Protein AF-A0A3L7PCL8-F1 (afdb_monomer)

Radius of gyration: 22.46 Å; Cα contacts (8 Å, |Δi|>4): 314; chains: 1; bounding box: 54×54×51 Å

Structure (mmCIF, N/CA/C/O backbone):
data_AF-A0A3L7PCL8-F1
#
_entry.id   AF-A0A3L7PCL8-F1
#
loop_
_atom_site.group_PDB
_atom_site.id
_atom_site.type_symbol
_atom_site.label_atom_id
_atom_site.label_alt_id
_atom_site.label_comp_id
_atom_site.label_asym_id
_atom_site.label_entity_id
_atom_site.label_seq_id
_atom_site.pdbx_PDB_ins_code
_atom_site.Cartn_x
_atom_site.Cartn_y
_atom_site.Cartn_z
_atom_site.occupancy
_atom_site.B_iso_or_equiv
_atom_site.auth_seq_id
_atom_site.auth_comp_id
_atom_site.auth_asym_id
_atom_site.auth_atom_id
_atom_site.pdbx_PDB_model_num
ATOM 1 N N . MET A 1 1 ? 3.345 10.702 13.390 1.00 69.81 1 MET A N 1
ATOM 2 C CA . MET A 1 1 ? 3.056 10.692 11.941 1.00 69.81 1 MET A CA 1
ATOM 3 C C . MET A 1 1 ? 1.672 10.104 11.737 1.00 69.81 1 MET A C 1
ATOM 5 O O . MET A 1 1 ? 1.353 9.150 12.449 1.00 69.81 1 MET A O 1
ATOM 9 N N . PRO A 1 2 ? 0.822 10.705 10.893 1.00 86.75 2 PRO A N 1
ATOM 10 C CA . PRO A 1 2 ? -0.476 10.133 10.582 1.00 86.75 2 PRO A CA 1
ATOM 11 C C . PRO A 1 2 ? -0.359 8.977 9.582 1.00 86.75 2 PRO A C 1
ATOM 13 O O . PRO A 1 2 ? 0.531 8.939 8.740 1.00 86.75 2 PRO A O 1
ATOM 16 N N . TYR A 1 3 ? -1.298 8.049 9.658 1.00 88.50 3 TYR A N 1
ATOM 17 C CA . TYR A 1 3 ? -1.607 7.105 8.604 1.00 88.50 3 TYR A CA 1
ATOM 18 C C . TYR A 1 3 ? -2.713 7.684 7.734 1.00 88.50 3 TYR A C 1
ATOM 20 O O . TYR A 1 3 ? -3.703 8.222 8.245 1.00 88.50 3 TYR A O 1
ATOM 28 N N . VAL A 1 4 ? -2.554 7.521 6.428 1.00 91.44 4 VAL A N 1
ATOM 29 C CA . VAL A 1 4 ? -3.580 7.802 5.429 1.00 91.44 4 VAL A CA 1
ATOM 30 C C . VAL A 1 4 ? -4.177 6.474 4.985 1.00 91.44 4 VAL A C 1
ATOM 32 O O . VAL A 1 4 ? -3.448 5.521 4.694 1.00 91.44 4 VAL A O 1
ATOM 35 N N . ILE A 1 5 ? -5.506 6.396 4.980 1.00 93.12 5 ILE A N 1
ATOM 36 C CA . ILE A 1 5 ? -6.255 5.233 4.512 1.00 93.12 5 ILE A CA 1
ATOM 37 C C . ILE A 1 5 ? -6.984 5.593 3.227 1.00 93.12 5 ILE A C 1
ATOM 39 O O . ILE A 1 5 ? -7.821 6.494 3.199 1.00 93.12 5 ILE A O 1
ATOM 43 N N . GLU A 1 6 ? -6.770 4.766 2.217 1.00 93.81 6 GLU A N 1
ATOM 44 C CA . GLU A 1 6 ? -7.491 4.806 0.958 1.00 93.81 6 GLU A CA 1
ATOM 45 C C . GLU A 1 6 ? -8.180 3.473 0.680 1.00 93.81 6 GLU A C 1
ATOM 47 O O . GLU A 1 6 ? -7.854 2.431 1.258 1.00 93.81 6 GLU A O 1
ATOM 52 N N . SER A 1 7 ? -9.153 3.477 -0.228 1.00 95.31 7 SER A N 1
ATOM 53 C CA . SER A 1 7 ? -9.799 2.245 -0.672 1.00 95.31 7 SER A CA 1
ATOM 54 C C . SER A 1 7 ? -9.738 2.095 -2.178 1.00 95.31 7 SER A C 1
ATOM 56 O O . SER A 1 7 ? -9.947 3.053 -2.908 1.00 95.31 7 SER A O 1
ATOM 58 N N . PHE A 1 8 ? -9.621 0.868 -2.664 1.00 96.00 8 PHE A N 1
ATOM 59 C CA . PHE A 1 8 ? -9.617 0.599 -4.101 1.00 96.00 8 PHE A CA 1
ATOM 60 C C . PHE A 1 8 ? -10.414 -0.660 -4.442 1.00 96.00 8 PHE A C 1
ATOM 62 O O . PHE A 1 8 ? -10.745 -1.489 -3.582 1.00 96.00 8 PHE A O 1
ATOM 69 N N . ASN A 1 9 ? -10.761 -0.807 -5.718 1.00 95.50 9 ASN A N 1
ATOM 70 C CA . ASN A 1 9 ? -11.474 -1.980 -6.207 1.00 95.50 9 ASN A CA 1
ATOM 71 C C . ASN A 1 9 ? -10.554 -3.216 -6.208 1.00 95.50 9 ASN A C 1
ATOM 73 O O . ASN A 1 9 ? -9.725 -3.391 -7.100 1.00 95.50 9 ASN A O 1
ATOM 77 N N . ALA A 1 10 ? -10.733 -4.108 -5.228 1.00 95.56 10 ALA A N 1
ATOM 78 C CA . ALA A 1 10 ? -9.875 -5.280 -5.041 1.00 95.56 10 ALA A CA 1
ATOM 79 C C . ALA A 1 10 ? -9.870 -6.216 -6.259 1.00 95.56 10 ALA A C 1
ATOM 81 O O . ALA A 1 10 ? -8.826 -6.738 -6.650 1.00 95.56 10 ALA A O 1
ATOM 82 N N . ALA A 1 11 ? -11.039 -6.432 -6.870 1.00 95.56 11 ALA A N 1
ATOM 83 C CA . ALA A 1 11 ? -11.168 -7.321 -8.018 1.00 95.56 11 ALA A CA 1
ATOM 84 C C . ALA A 1 11 ? -10.461 -6.744 -9.249 1.00 95.56 11 ALA A C 1
ATOM 86 O O . ALA A 1 11 ? -9.761 -7.479 -9.943 1.00 95.56 11 ALA A O 1
ATOM 87 N N . LYS A 1 12 ? -10.600 -5.433 -9.487 1.00 96.69 12 LYS A N 1
ATOM 88 C CA . LYS A 1 12 ? -9.915 -4.754 -10.592 1.00 96.69 12 LYS A CA 1
ATOM 89 C C . LYS A 1 12 ? -8.413 -4.696 -10.391 1.00 96.69 12 LYS A C 1
ATOM 91 O O . LYS A 1 12 ? -7.686 -5.001 -11.331 1.00 96.69 12 LYS A O 1
ATOM 96 N N . PHE A 1 13 ? -7.953 -4.427 -9.171 1.00 97.38 13 PHE A N 1
ATOM 97 C CA . PHE A 1 13 ? -6.536 -4.519 -8.831 1.00 97.38 13 PHE A CA 1
ATOM 98 C C . PHE A 1 13 ? -5.977 -5.896 -9.181 1.00 97.38 13 PHE A C 1
ATOM 100 O O . PHE A 1 13 ? -5.017 -5.995 -9.937 1.00 97.38 13 PHE A O 1
ATOM 107 N N . LEU A 1 14 ? -6.622 -6.970 -8.713 1.00 97.25 14 LEU A N 1
ATOM 108 C CA . LEU A 1 14 ? -6.182 -8.334 -9.000 1.00 97.25 14 LEU A CA 1
ATOM 109 C C . LEU A 1 14 ? -6.248 -8.682 -10.493 1.00 97.25 14 LEU A C 1
ATOM 111 O O . LEU A 1 14 ? -5.373 -9.394 -10.974 1.00 97.25 14 LEU A O 1
ATOM 115 N N . GLU A 1 15 ? -7.251 -8.209 -11.230 1.00 97.19 15 GLU A N 1
ATOM 116 C CA . GLU A 1 15 ? -7.334 -8.382 -12.686 1.00 97.19 15 GLU A CA 1
ATOM 117 C C . GLU A 1 15 ? -6.119 -7.749 -13.380 1.00 97.19 15 GLU A C 1
ATOM 119 O O . GLU A 1 15 ? -5.400 -8.429 -14.115 1.00 97.19 15 GLU A O 1
ATOM 124 N N . VAL A 1 16 ? -5.846 -6.481 -13.065 1.00 97.69 16 VAL A N 1
ATOM 125 C CA . VAL A 1 16 ? -4.773 -5.682 -13.666 1.00 97.69 16 VAL A CA 1
ATOM 126 C C . VAL A 1 16 ? -3.395 -6.241 -13.324 1.00 97.69 16 VAL A C 1
ATOM 128 O O . VAL A 1 16 ? -2.582 -6.431 -14.219 1.00 97.69 16 VAL A O 1
ATOM 131 N N . VAL A 1 17 ? -3.110 -6.565 -12.060 1.00 97.12 17 VAL A N 1
ATOM 132 C CA . VAL A 1 17 ? -1.755 -7.006 -11.665 1.00 97.12 17 VAL A CA 1
ATOM 133 C C . VAL A 1 17 ? -1.438 -8.446 -12.072 1.00 97.12 17 VAL A C 1
ATOM 135 O O . VAL A 1 17 ? -0.269 -8.814 -12.153 1.00 97.12 17 VAL A O 1
ATOM 138 N N . ASN A 1 18 ? -2.455 -9.284 -12.309 1.00 96.50 18 ASN A N 1
ATOM 139 C CA . ASN A 1 18 ? -2.247 -10.679 -12.712 1.00 96.50 18 ASN A CA 1
ATOM 140 C C . ASN A 1 18 ? -2.262 -10.877 -14.226 1.00 96.50 18 ASN A C 1
ATOM 142 O O . ASN A 1 18 ? -1.651 -11.821 -14.728 1.00 96.50 18 ASN A O 1
ATOM 146 N N . SER A 1 19 ? -3.037 -10.082 -14.959 1.00 96.56 19 SER A N 1
ATOM 147 C CA . SER A 1 19 ? -3.244 -10.267 -16.396 1.00 96.56 19 SER A CA 1
ATOM 148 C C . SER A 1 19 ? -3.642 -8.945 -17.056 1.00 96.56 19 SER A C 1
ATOM 150 O O . SER A 1 19 ? -4.760 -8.836 -17.566 1.00 96.56 19 SER A O 1
ATOM 152 N N . PRO A 1 20 ? -2.747 -7.940 -17.056 1.00 97.31 20 PRO A N 1
ATOM 153 C CA . PRO A 1 20 ? -3.056 -6.656 -17.661 1.00 97.31 20 PRO A CA 1
ATOM 154 C C . PRO A 1 20 ? -3.245 -6.822 -19.173 1.00 97.31 20 PRO A C 1
ATOM 156 O O . PRO A 1 20 ? -2.519 -7.559 -19.849 1.00 97.31 20 PRO A O 1
ATOM 159 N N . THR A 1 21 ? -4.240 -6.130 -19.712 1.00 97.25 21 THR A N 1
ATOM 160 C CA . THR A 1 21 ? -4.408 -5.962 -21.162 1.00 97.25 21 THR A CA 1
ATOM 161 C C . THR A 1 21 ? -3.301 -5.065 -21.737 1.00 97.25 21 THR A C 1
ATOM 163 O O . THR A 1 21 ? -2.635 -4.368 -20.972 1.00 97.25 21 THR A O 1
ATOM 166 N N . PRO A 1 22 ? -3.087 -5.041 -23.069 1.00 97.00 22 PRO A N 1
ATOM 167 C CA . PRO A 1 22 ? -2.111 -4.138 -23.683 1.00 97.00 22 PRO A CA 1
ATOM 168 C C . PRO A 1 22 ? -2.309 -2.666 -23.294 1.00 97.00 22 PRO A C 1
ATOM 170 O O . PRO A 1 22 ? -1.355 -2.033 -22.861 1.00 97.00 22 PRO A O 1
ATOM 173 N N . ASP A 1 23 ? -3.545 -2.167 -23.338 1.00 97.62 23 ASP A N 1
ATOM 174 C CA . ASP A 1 23 ? -3.861 -0.778 -22.977 1.00 97.62 23 ASP A CA 1
ATOM 175 C C . ASP A 1 23 ? -3.577 -0.503 -21.487 1.00 97.62 23 ASP A C 1
ATOM 177 O O . ASP A 1 23 ? -3.052 0.543 -21.121 1.00 97.62 23 ASP A O 1
ATOM 181 N N . GLN A 1 24 ? -3.865 -1.467 -20.605 1.00 97.56 24 GLN A N 1
ATOM 182 C CA . GLN A 1 24 ? -3.530 -1.343 -19.182 1.00 97.56 24 GLN A CA 1
ATOM 183 C C . GLN A 1 24 ? -2.018 -1.376 -18.946 1.00 97.56 24 GLN A C 1
ATOM 185 O O . GLN A 1 24 ? -1.538 -0.680 -18.061 1.00 97.56 24 GLN A O 1
ATOM 190 N N . LEU A 1 25 ? -1.258 -2.163 -19.715 1.00 96.94 25 LEU A N 1
ATOM 191 C CA . LEU A 1 25 ? 0.203 -2.175 -19.621 1.00 96.94 25 LEU A CA 1
ATOM 192 C C . LEU A 1 25 ? 0.800 -0.812 -19.969 1.00 96.94 25 LEU A C 1
ATOM 194 O O . LEU A 1 25 ? 1.717 -0.392 -19.277 1.00 96.94 25 LEU A O 1
ATOM 198 N N . GLU A 1 26 ? 0.276 -0.124 -20.986 1.00 97.00 26 GLU A N 1
ATOM 199 C CA . GLU A 1 26 ? 0.709 1.238 -21.332 1.00 97.00 26 GLU A CA 1
ATOM 200 C C . GLU A 1 26 ? 0.535 2.191 -20.141 1.00 97.00 26 GLU A C 1
ATOM 202 O O . GLU A 1 26 ? 1.496 2.832 -19.723 1.00 97.00 26 GLU A O 1
ATOM 207 N N . ILE A 1 27 ? -0.640 2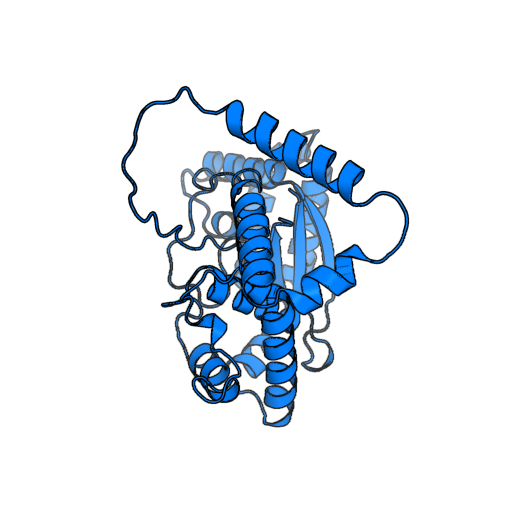.173 -19.505 1.00 98.00 27 ILE A N 1
ATOM 208 C CA . ILE A 1 27 ? -0.918 2.977 -18.305 1.00 98.00 27 ILE A CA 1
ATOM 209 C C . ILE A 1 27 ? 0.033 2.615 -17.149 1.00 98.00 27 ILE A C 1
ATOM 211 O O . ILE A 1 27 ? 0.575 3.495 -16.479 1.00 98.00 27 ILE A O 1
ATOM 215 N N . LEU A 1 28 ? 0.264 1.319 -16.906 1.00 98.00 28 LEU A N 1
ATOM 216 C CA . LEU A 1 28 ? 1.179 0.873 -15.852 1.00 98.00 28 LEU A CA 1
ATOM 217 C C . LEU A 1 28 ? 2.632 1.290 -16.136 1.00 98.00 28 LEU A C 1
ATOM 219 O O . LEU A 1 28 ? 3.373 1.572 -15.194 1.00 98.00 28 LEU A O 1
ATOM 223 N N . PHE A 1 29 ? 3.053 1.330 -17.404 1.00 97.31 29 PHE A N 1
ATOM 224 C CA . PHE A 1 29 ? 4.383 1.814 -17.773 1.00 97.31 29 PHE A CA 1
ATOM 225 C C . PHE A 1 29 ? 4.547 3.294 -17.476 1.00 97.31 29 PHE A C 1
ATOM 227 O O . PHE A 1 29 ? 5.559 3.660 -16.881 1.00 97.31 29 PHE A O 1
ATOM 234 N N . ASP A 1 30 ? 3.561 4.113 -17.829 1.00 97.38 30 ASP A N 1
ATOM 235 C CA . ASP A 1 30 ? 3.611 5.553 -17.581 1.00 97.38 30 ASP A CA 1
ATOM 236 C C . ASP A 1 30 ? 3.711 5.848 -16.074 1.00 97.38 30 ASP A C 1
ATOM 238 O O . ASP A 1 30 ? 4.588 6.600 -15.650 1.00 97.38 30 ASP A O 1
ATOM 242 N N . MET A 1 31 ? 2.922 5.159 -15.240 1.00 97.88 31 MET A N 1
ATOM 243 C CA . MET A 1 31 ? 3.017 5.287 -13.776 1.00 97.88 31 MET A CA 1
ATOM 244 C C . MET A 1 31 ? 4.364 4.833 -13.222 1.00 97.88 31 MET A C 1
ATOM 246 O O . MET A 1 31 ? 4.906 5.446 -12.303 1.00 97.88 31 MET A O 1
ATOM 250 N N . PHE A 1 32 ? 4.900 3.721 -13.731 1.00 97.88 32 PHE A N 1
ATOM 251 C CA . PHE A 1 32 ? 6.172 3.205 -13.236 1.00 97.88 32 PHE A CA 1
ATOM 252 C C . PHE A 1 32 ? 7.337 4.109 -13.653 1.00 97.88 32 PHE A C 1
ATOM 254 O O . PHE A 1 32 ? 8.276 4.304 -12.882 1.00 97.88 32 PHE A O 1
ATOM 261 N N . GLN A 1 33 ? 7.255 4.709 -14.842 1.00 97.38 33 GLN A N 1
ATOM 262 C CA . GLN A 1 33 ? 8.187 5.730 -15.302 1.00 97.38 33 GLN A CA 1
ATOM 263 C C . GLN A 1 33 ? 8.118 6.983 -14.417 1.00 97.38 33 GLN A C 1
ATOM 265 O O . GLN A 1 33 ? 9.162 7.475 -13.994 1.00 97.38 33 GLN A O 1
ATOM 270 N N . GLU A 1 34 ? 6.920 7.459 -14.076 1.00 96.69 34 GLU A N 1
ATOM 271 C CA . GLU A 1 34 ? 6.738 8.591 -13.159 1.00 96.69 34 GLU A CA 1
ATOM 272 C C . GLU A 1 34 ? 7.337 8.298 -11.775 1.00 96.69 34 GLU A C 1
ATOM 274 O O . GLU A 1 34 ? 8.137 9.081 -11.263 1.00 96.69 34 GLU A O 1
ATOM 279 N N . ALA A 1 35 ? 7.045 7.128 -11.200 1.00 96.69 35 ALA A N 1
ATOM 280 C CA . ALA A 1 35 ? 7.605 6.713 -9.914 1.00 96.69 35 ALA A CA 1
ATOM 281 C C . ALA A 1 35 ? 9.145 6.693 -9.924 1.00 96.69 35 ALA A C 1
ATOM 283 O O . ALA A 1 35 ? 9.797 7.114 -8.967 1.00 96.69 35 ALA A O 1
ATOM 284 N N . ILE A 1 36 ? 9.741 6.246 -11.031 1.00 96.12 36 ILE A N 1
ATOM 285 C CA . ILE A 1 36 ? 11.186 6.294 -11.239 1.00 96.12 36 ILE A CA 1
ATOM 286 C C . ILE A 1 36 ? 11.701 7.737 -11.248 1.00 96.12 36 ILE A C 1
ATOM 288 O O . ILE A 1 36 ? 12.724 8.019 -10.626 1.00 96.12 36 ILE A O 1
ATOM 292 N N . GLU A 1 37 ? 11.046 8.636 -11.976 1.00 94.62 37 GLU A N 1
ATOM 293 C CA . GLU A 1 37 ? 11.477 10.031 -12.110 1.00 94.62 37 GLU A CA 1
ATOM 294 C C . GLU A 1 37 ? 11.422 10.782 -10.779 1.00 94.62 37 GLU A C 1
ATOM 296 O O . GLU A 1 37 ? 12.327 11.565 -10.487 1.00 94.62 37 GLU A O 1
ATOM 301 N N . VAL A 1 38 ? 10.410 10.497 -9.959 1.00 93.44 38 VAL A N 1
ATOM 302 C CA . VAL A 1 38 ? 10.229 11.116 -8.642 1.00 93.44 38 VAL A CA 1
ATOM 303 C C . VAL A 1 38 ? 11.251 10.594 -7.630 1.00 93.44 38 VAL A C 1
ATOM 305 O O . VAL A 1 38 ? 11.911 11.382 -6.950 1.00 93.44 38 VAL A O 1
ATOM 308 N N . GLU A 1 39 ? 11.414 9.274 -7.527 1.00 94.25 39 GLU A N 1
ATOM 309 C CA . GLU A 1 39 ? 12.112 8.675 -6.382 1.00 94.25 39 GLU A CA 1
ATOM 310 C C . GLU A 1 39 ? 13.604 8.426 -6.619 1.00 94.25 39 GLU A C 1
ATOM 312 O O . GLU A 1 39 ? 14.397 8.394 -5.672 1.00 94.25 39 GLU A O 1
ATOM 317 N N . ARG A 1 40 ? 14.030 8.275 -7.881 1.00 92.50 40 ARG A N 1
ATOM 318 C CA . ARG A 1 40 ? 15.408 7.879 -8.209 1.00 92.50 40 ARG A CA 1
ATOM 319 C C . ARG A 1 40 ? 16.449 8.819 -7.624 1.00 92.50 40 ARG A C 1
ATOM 321 O O . ARG A 1 40 ? 17.449 8.352 -7.090 1.00 92.50 40 ARG A O 1
ATOM 328 N N . GLU A 1 41 ? 16.261 10.129 -7.757 1.00 88.81 41 GLU A N 1
ATOM 329 C CA . GLU A 1 41 ? 17.268 11.086 -7.292 1.00 88.81 41 GLU A CA 1
ATOM 330 C C . GLU A 1 41 ? 17.347 11.180 -5.765 1.00 88.81 41 GLU A C 1
ATOM 332 O O . GLU A 1 41 ? 18.401 11.541 -5.240 1.00 88.81 41 GLU A O 1
ATOM 337 N N . SER A 1 42 ? 16.253 10.855 -5.076 1.00 88.50 42 SER A N 1
ATOM 338 C CA . SER A 1 42 ? 16.127 10.994 -3.626 1.00 88.50 42 SER A CA 1
ATOM 339 C C . SER A 1 42 ? 16.587 9.745 -2.876 1.00 88.50 42 SER A C 1
ATOM 341 O O . SER A 1 42 ? 17.205 9.878 -1.822 1.00 88.50 42 SER A O 1
ATOM 343 N N . TYR A 1 43 ? 16.319 8.550 -3.417 1.00 88.56 43 TYR A N 1
ATOM 344 C CA . TYR A 1 43 ? 16.461 7.293 -2.669 1.00 88.56 43 TYR A CA 1
ATOM 345 C C . TYR A 1 43 ? 17.453 6.291 -3.266 1.00 88.56 43 TYR A C 1
ATOM 347 O O . TYR A 1 43 ? 17.884 5.377 -2.561 1.00 88.56 43 TYR A O 1
ATOM 355 N N . CYS A 1 44 ? 17.850 6.426 -4.536 1.00 90.56 44 CYS A N 1
ATOM 356 C CA . CYS A 1 44 ? 18.855 5.529 -5.107 1.00 90.56 44 CYS A CA 1
ATOM 357 C C . CYS A 1 44 ? 20.267 6.008 -4.740 1.00 90.56 44 CYS A C 1
ATOM 359 O O . CYS A 1 44 ? 20.667 7.129 -5.060 1.00 90.56 44 CYS A O 1
ATOM 361 N N . LEU A 1 45 ? 21.057 5.132 -4.114 1.00 89.19 45 LEU A N 1
ATOM 362 C CA . LEU A 1 45 ? 22.464 5.397 -3.796 1.00 89.19 45 LEU A CA 1
ATOM 363 C C . LEU A 1 45 ? 23.386 5.062 -4.976 1.00 89.19 45 LEU A C 1
ATOM 365 O O . LEU A 1 45 ? 23.041 4.212 -5.801 1.00 89.19 45 LEU A O 1
ATOM 369 N N . PRO A 1 46 ? 24.574 5.685 -5.095 1.00 88.75 46 PRO A N 1
ATOM 370 C CA . PRO A 1 46 ? 25.527 5.329 -6.142 1.00 88.75 46 PRO A CA 1
ATOM 371 C C . PRO A 1 46 ? 25.799 3.817 -6.180 1.00 88.75 46 PRO A C 1
ATOM 373 O O . PRO A 1 46 ? 26.243 3.231 -5.199 1.00 88.75 46 PRO A O 1
ATOM 376 N N . GLY A 1 47 ? 25.535 3.189 -7.329 1.00 89.62 47 GLY A N 1
ATOM 377 C CA . GLY A 1 47 ? 25.655 1.737 -7.507 1.00 89.62 47 GLY A CA 1
ATOM 378 C C . GLY A 1 47 ? 24.347 0.955 -7.346 1.00 89.62 47 GLY A C 1
ATOM 379 O O . GLY A 1 47 ? 24.331 -0.235 -7.657 1.00 89.62 47 GLY A O 1
ATOM 380 N N . ASP A 1 48 ? 23.252 1.606 -6.943 1.00 91.38 48 ASP A N 1
ATOM 381 C CA . ASP A 1 48 ? 21.926 0.994 -6.896 1.00 91.38 48 ASP A CA 1
ATOM 382 C C . ASP A 1 48 ? 21.496 0.524 -8.305 1.00 91.38 48 ASP A C 1
ATOM 384 O O . ASP A 1 48 ? 21.489 1.330 -9.247 1.00 91.38 48 ASP A O 1
ATOM 388 N N . PRO A 1 49 ? 21.124 -0.759 -8.493 1.00 93.31 49 PRO A N 1
ATOM 389 C CA . PRO A 1 49 ? 20.631 -1.263 -9.773 1.00 93.31 49 PRO A CA 1
ATOM 390 C C . PRO A 1 49 ? 19.443 -0.472 -10.344 1.00 93.31 49 PRO A C 1
ATOM 392 O O . PRO A 1 49 ? 19.299 -0.399 -11.568 1.00 93.31 49 PRO A O 1
ATOM 395 N N . ALA A 1 50 ? 18.618 0.144 -9.491 1.00 94.88 50 ALA A N 1
ATOM 396 C CA . ALA A 1 50 ? 17.463 0.943 -9.890 1.00 94.88 50 ALA A CA 1
ATOM 397 C C . ALA A 1 50 ? 17.835 2.216 -10.673 1.00 94.88 50 ALA A C 1
ATOM 399 O O . ALA A 1 50 ? 17.039 2.697 -11.486 1.00 94.88 50 ALA A O 1
ATOM 400 N N . PHE A 1 51 ? 19.078 2.707 -10.562 1.00 93.94 51 PHE A N 1
ATOM 401 C CA . PHE A 1 51 ? 19.569 3.790 -11.426 1.00 93.94 51 PHE A CA 1
ATOM 402 C C . PHE A 1 51 ? 19.558 3.431 -12.913 1.00 93.94 51 PHE A C 1
ATOM 404 O O . PHE A 1 51 ? 19.494 4.323 -13.757 1.00 93.94 51 PHE A O 1
ATOM 411 N N . GLN A 1 52 ? 19.651 2.142 -13.246 1.00 94.81 52 GLN A N 1
ATOM 412 C CA . GLN A 1 52 ? 19.677 1.681 -14.632 1.00 94.81 52 GLN A CA 1
ATOM 413 C C . GLN A 1 52 ? 18.281 1.392 -15.193 1.00 94.81 52 GLN A C 1
ATOM 415 O O . GLN A 1 52 ? 18.167 1.106 -16.386 1.00 94.81 52 GLN A O 1
ATOM 420 N N . TRP A 1 53 ? 17.223 1.448 -14.381 1.00 95.81 53 TRP A N 1
ATOM 421 C CA . TRP A 1 53 ? 15.864 1.149 -14.836 1.00 95.81 53 TRP A CA 1
ATOM 422 C C . TRP A 1 53 ? 15.395 2.149 -15.902 1.00 95.81 53 TRP A C 1
ATOM 424 O O . TRP A 1 53 ? 15.728 3.330 -15.855 1.00 95.81 53 TRP A O 1
ATOM 434 N N . GLY A 1 54 ? 14.678 1.683 -16.921 1.00 91.44 54 GLY A N 1
ATOM 435 C CA . GLY A 1 54 ? 14.269 2.522 -18.056 1.00 91.44 54 GLY A CA 1
ATOM 436 C C . GLY A 1 54 ? 15.410 2.906 -19.010 1.00 91.44 54 GLY A C 1
ATOM 437 O O . GLY A 1 54 ? 15.194 3.635 -19.975 1.00 91.44 54 GLY A O 1
ATOM 438 N N . THR A 1 55 ? 16.632 2.406 -18.796 1.00 92.06 55 THR A N 1
ATOM 439 C CA . THR A 1 55 ? 17.720 2.520 -19.778 1.00 92.06 55 THR A CA 1
ATOM 440 C C . THR A 1 55 ? 17.714 1.330 -20.737 1.00 92.06 55 THR A C 1
ATOM 442 O O . THR A 1 55 ? 17.098 0.298 -20.481 1.00 92.06 55 THR A O 1
ATOM 445 N N . SER A 1 56 ? 18.492 1.413 -21.820 1.00 90.56 56 SER A N 1
ATOM 446 C CA . SER A 1 56 ? 18.675 0.275 -22.738 1.00 90.56 56 SER A CA 1
ATOM 447 C C . SER A 1 56 ? 19.209 -1.003 -22.065 1.00 90.56 56 SER A C 1
ATOM 449 O O . SER A 1 56 ? 18.942 -2.100 -22.553 1.00 90.56 56 SER A O 1
ATOM 451 N N . ALA A 1 57 ? 19.951 -0.878 -20.956 1.00 91.62 57 ALA A N 1
ATOM 452 C CA . ALA A 1 57 ? 20.507 -2.016 -20.226 1.00 91.62 57 ALA A CA 1
ATOM 453 C C . ALA A 1 57 ? 19.466 -2.708 -19.332 1.00 91.62 57 ALA A C 1
ATOM 455 O O . ALA A 1 57 ? 19.547 -3.920 -19.128 1.00 91.62 57 ALA A O 1
ATOM 456 N N . ALA A 1 58 ? 18.480 -1.958 -18.836 1.00 92.94 58 ALA A N 1
ATOM 457 C CA . ALA A 1 58 ? 17.370 -2.484 -18.053 1.00 92.94 58 ALA A CA 1
ATOM 458 C C . ALA A 1 58 ? 16.053 -1.826 -18.511 1.00 92.94 58 ALA A C 1
ATOM 460 O O . ALA A 1 58 ? 15.580 -0.883 -17.871 1.00 92.94 58 ALA A O 1
ATOM 461 N N . PRO A 1 59 ? 15.480 -2.300 -19.637 1.00 95.69 59 PRO A N 1
ATOM 462 C CA . PRO A 1 59 ? 14.243 -1.753 -20.186 1.00 95.69 59 PRO A CA 1
ATOM 463 C C . PRO A 1 59 ? 13.101 -1.848 -19.179 1.00 95.69 59 PRO A C 1
ATOM 465 O O . PRO A 1 59 ? 12.945 -2.876 -18.507 1.00 95.69 59 PRO A O 1
ATOM 468 N N . LEU A 1 60 ? 12.308 -0.781 -19.089 1.00 94.69 60 LEU A N 1
ATOM 469 C CA . LEU A 1 60 ? 11.229 -0.653 -18.112 1.00 94.69 60 LEU A CA 1
ATOM 470 C C . LEU A 1 60 ? 10.207 -1.781 -18.255 1.00 94.69 60 LEU A C 1
ATOM 472 O O . LEU A 1 60 ? 9.761 -2.354 -17.262 1.00 94.69 60 LEU A O 1
ATOM 476 N N . GLU A 1 61 ? 9.921 -2.162 -19.499 1.00 93.56 61 GLU A N 1
ATOM 477 C CA . GLU A 1 61 ? 8.934 -3.174 -19.846 1.00 93.56 61 GLU A CA 1
ATOM 478 C C . GLU A 1 61 ? 9.264 -4.524 -19.240 1.00 93.56 61 GLU A C 1
ATOM 480 O O . GLU A 1 61 ? 8.402 -5.227 -18.712 1.00 93.56 61 GLU A O 1
ATOM 485 N N . ARG A 1 62 ? 10.551 -4.862 -19.280 1.00 95.62 62 ARG A N 1
ATOM 486 C CA . ARG A 1 62 ? 11.050 -6.100 -18.706 1.00 95.62 62 ARG A CA 1
ATOM 487 C C . ARG A 1 62 ? 10.997 -6.064 -17.184 1.00 95.62 62 ARG A C 1
ATOM 489 O O . ARG A 1 62 ? 10.561 -7.041 -16.591 1.00 95.62 62 ARG A O 1
ATOM 496 N N . ILE A 1 63 ? 11.427 -4.966 -16.562 1.00 96.56 63 ILE A N 1
ATOM 497 C CA . ILE A 1 63 ? 11.439 -4.840 -15.098 1.00 96.56 63 ILE A CA 1
ATOM 498 C C . ILE A 1 63 ? 10.018 -4.966 -14.555 1.00 96.56 63 ILE A C 1
ATOM 500 O O . ILE A 1 63 ? 9.780 -5.787 -13.671 1.00 96.56 63 ILE A O 1
ATOM 504 N N . LEU A 1 64 ? 9.072 -4.204 -15.110 1.00 96.88 64 LEU A N 1
ATOM 505 C CA . LEU A 1 64 ? 7.685 -4.240 -14.664 1.00 96.88 64 LEU A CA 1
ATOM 506 C C . LEU A 1 64 ? 7.076 -5.633 -14.856 1.00 96.88 64 LEU A C 1
ATOM 508 O O . LEU A 1 64 ? 6.475 -6.162 -13.925 1.00 96.88 64 LEU A O 1
ATOM 512 N N . ALA A 1 65 ? 7.270 -6.259 -16.022 1.00 96.06 65 ALA A N 1
ATOM 513 C CA . ALA A 1 65 ? 6.759 -7.604 -16.281 1.00 96.06 65 ALA A CA 1
ATOM 514 C C . ALA A 1 65 ? 7.342 -8.646 -15.311 1.00 96.06 65 ALA A C 1
ATOM 516 O O . ALA A 1 65 ? 6.594 -9.443 -14.740 1.00 96.06 65 ALA A O 1
ATOM 517 N N . ASP A 1 66 ? 8.660 -8.612 -15.083 1.00 96.00 66 ASP A N 1
ATOM 518 C CA . ASP A 1 66 ? 9.343 -9.509 -14.149 1.00 96.00 66 ASP A CA 1
ATOM 519 C C . ASP A 1 66 ? 8.825 -9.300 -12.709 1.00 96.00 66 ASP A C 1
ATOM 521 O O . ASP A 1 66 ? 8.652 -10.272 -11.969 1.00 96.00 66 ASP A O 1
ATOM 525 N N . ARG A 1 67 ? 8.521 -8.055 -12.304 1.00 95.88 67 ARG A N 1
ATOM 526 C CA . ARG A 1 67 ? 7.963 -7.760 -10.972 1.00 95.88 67 ARG A CA 1
ATOM 527 C C . ARG A 1 67 ? 6.506 -8.165 -10.828 1.00 95.88 67 ARG A C 1
ATOM 529 O O . ARG A 1 67 ? 6.195 -8.886 -9.882 1.00 95.88 67 ARG A O 1
ATOM 536 N N . LEU A 1 68 ? 5.636 -7.827 -11.778 1.00 96.62 68 LEU A N 1
ATOM 537 C CA . LEU A 1 68 ? 4.230 -8.250 -11.759 1.00 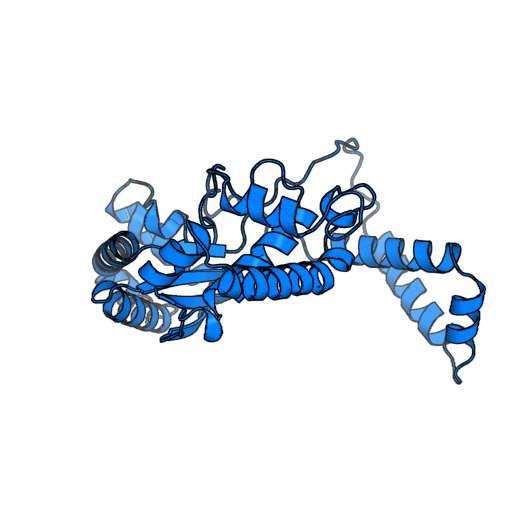96.62 68 LEU A CA 1
ATOM 538 C C . LEU A 1 68 ? 4.086 -9.782 -11.721 1.00 96.62 68 LEU A C 1
ATOM 540 O O . LEU A 1 68 ? 3.199 -10.304 -11.040 1.00 96.62 68 LEU A O 1
ATOM 544 N N . ALA A 1 69 ? 4.990 -10.513 -12.380 1.00 96.25 69 ALA A N 1
ATOM 545 C CA . ALA A 1 69 ? 5.028 -11.975 -12.359 1.00 96.25 69 ALA A CA 1
ATOM 546 C C . ALA A 1 69 ? 5.596 -12.575 -11.057 1.00 96.25 69 ALA A C 1
ATOM 548 O O . ALA A 1 69 ? 5.373 -13.757 -10.783 1.00 96.25 69 ALA A O 1
ATOM 549 N N . SER A 1 70 ? 6.329 -11.798 -10.255 1.00 96.50 70 SER A N 1
ATOM 550 C CA . SER A 1 70 ? 6.953 -12.290 -9.028 1.00 96.50 70 SER A CA 1
ATOM 551 C C . SER A 1 70 ? 5.918 -12.608 -7.945 1.00 96.50 70 SER A C 1
ATOM 553 O O . SER A 1 70 ? 4.915 -11.906 -7.772 1.00 96.50 70 SER A O 1
ATOM 555 N N . THR A 1 71 ? 6.185 -13.666 -7.176 1.00 95.69 71 THR A N 1
ATOM 556 C CA . THR A 1 71 ? 5.433 -13.994 -5.956 1.00 95.69 71 THR A CA 1
ATOM 557 C C . THR A 1 71 ? 5.806 -13.097 -4.783 1.00 95.69 71 THR A C 1
ATOM 559 O O . THR A 1 71 ? 5.011 -12.980 -3.857 1.00 95.69 71 THR A O 1
ATOM 562 N N . ASP A 1 72 ? 6.998 -12.497 -4.832 1.00 95.81 72 ASP A N 1
ATOM 563 C CA . ASP A 1 72 ? 7.458 -11.475 -3.899 1.00 95.81 72 ASP A CA 1
ATOM 564 C C . ASP A 1 72 ? 7.900 -10.237 -4.686 1.00 95.81 72 ASP A C 1
ATOM 566 O O . ASP A 1 72 ? 8.884 -10.279 -5.432 1.00 95.81 72 ASP A O 1
ATOM 570 N N . TRP A 1 73 ? 7.134 -9.156 -4.578 1.00 95.69 73 TRP A N 1
ATOM 571 C CA . TRP A 1 73 ? 7.376 -7.924 -5.331 1.00 95.69 73 TRP A CA 1
ATOM 572 C C . TRP A 1 73 ? 8.626 -7.172 -4.869 1.00 95.69 73 TRP A C 1
ATOM 574 O O . TRP A 1 73 ? 9.230 -6.453 -5.663 1.00 95.69 73 TRP A O 1
ATOM 584 N N . TYR A 1 74 ? 9.062 -7.416 -3.636 1.00 94.44 74 TYR A N 1
ATOM 585 C CA . TYR A 1 74 ? 10.169 -6.713 -2.993 1.00 94.44 74 TYR A CA 1
ATOM 586 C C . TYR A 1 74 ? 11.464 -7.528 -2.997 1.00 94.44 7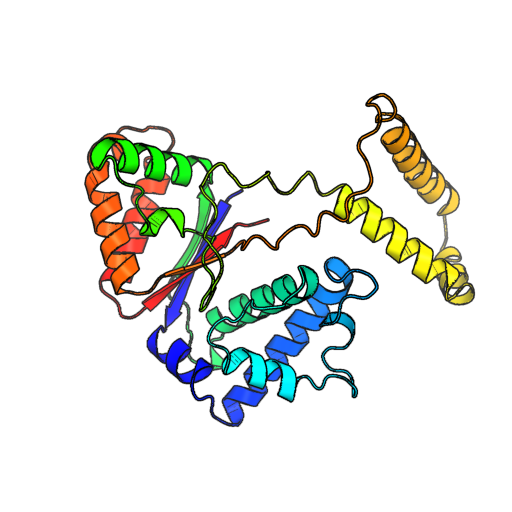4 TYR A C 1
ATOM 588 O O . TYR A 1 74 ? 12.537 -7.009 -2.689 1.00 94.44 74 TYR A O 1
ATOM 596 N N . ALA A 1 75 ? 11.396 -8.797 -3.409 1.00 93.44 75 ALA A N 1
ATOM 597 C CA . ALA A 1 75 ? 12.548 -9.686 -3.452 1.00 93.44 75 ALA A CA 1
ATOM 598 C C . ALA A 1 75 ? 13.702 -9.118 -4.298 1.00 93.44 75 ALA A C 1
ATOM 600 O O . ALA A 1 75 ? 13.615 -8.961 -5.525 1.00 93.44 75 ALA A O 1
ATOM 601 N N . GLY A 1 76 ? 14.832 -8.889 -3.625 1.00 91.44 76 GLY A N 1
ATOM 602 C CA . GLY A 1 76 ? 16.071 -8.418 -4.238 1.00 91.44 76 GLY A CA 1
ATOM 603 C C . GLY A 1 76 ? 16.044 -6.951 -4.666 1.00 91.44 76 GLY A C 1
ATOM 604 O O . GLY A 1 76 ? 16.893 -6.556 -5.467 1.00 91.44 76 GLY A O 1
ATOM 605 N N . LEU A 1 77 ? 15.079 -6.161 -4.186 1.00 93.12 77 LEU A N 1
ATOM 606 C CA . LEU A 1 77 ? 15.144 -4.708 -4.289 1.00 93.12 77 LEU A CA 1
ATOM 607 C C . LEU A 1 77 ? 16.096 -4.154 -3.226 1.00 93.12 77 LEU A C 1
ATOM 609 O O . LEU A 1 77 ? 16.143 -4.625 -2.093 1.00 93.12 77 LEU A O 1
ATOM 613 N N . THR A 1 78 ? 16.869 -3.149 -3.617 1.00 92.62 78 THR A N 1
ATOM 614 C CA . THR A 1 78 ? 17.520 -2.215 -2.694 1.00 92.62 78 THR A CA 1
ATOM 615 C C . THR A 1 78 ? 16.479 -1.246 -2.129 1.00 92.62 78 THR A C 1
ATOM 617 O O . THR A 1 78 ? 15.359 -1.177 -2.638 1.00 92.62 78 THR A O 1
ATOM 620 N N . ASN A 1 79 ? 16.860 -0.429 -1.143 1.00 90.19 79 ASN A N 1
ATOM 621 C CA . ASN A 1 79 ? 15.987 0.627 -0.627 1.00 90.19 79 ASN A CA 1
ATOM 622 C C . ASN A 1 79 ? 15.483 1.571 -1.740 1.00 90.19 79 ASN A C 1
ATOM 624 O O . ASN A 1 79 ? 14.285 1.814 -1.844 1.00 90.19 79 ASN A O 1
ATOM 628 N N . GLY A 1 80 ? 16.366 2.031 -2.635 1.00 92.75 80 GLY A N 1
ATOM 629 C CA . GLY A 1 80 ? 15.976 2.898 -3.752 1.00 92.75 80 GLY A CA 1
ATOM 630 C C . GLY A 1 80 ? 14.986 2.232 -4.711 1.00 92.75 80 GLY A C 1
ATOM 631 O O . GLY A 1 80 ? 13.990 2.841 -5.100 1.00 92.75 80 GLY A O 1
ATOM 632 N N . GLY A 1 81 ? 15.213 0.957 -5.045 1.00 95.25 81 GLY A N 1
ATOM 633 C CA . GLY A 1 81 ? 14.285 0.178 -5.866 1.00 95.25 81 GLY A CA 1
ATOM 634 C C . GLY A 1 81 ? 12.925 -0.046 -5.198 1.00 95.25 81 GLY A C 1
ATOM 635 O O . GLY A 1 81 ? 11.904 -0.002 -5.881 1.00 95.25 81 GLY A O 1
ATOM 636 N N . ALA A 1 82 ? 12.903 -0.266 -3.881 1.00 94.44 82 ALA A N 1
ATOM 637 C CA . ALA A 1 82 ? 11.676 -0.453 -3.114 1.00 94.44 82 ALA A CA 1
ATOM 638 C C . ALA A 1 82 ? 10.858 0.844 -3.005 1.00 94.44 82 ALA A C 1
ATOM 640 O O . ALA A 1 82 ? 9.655 0.802 -3.229 1.00 94.44 82 ALA A O 1
ATOM 641 N N . MET A 1 83 ? 11.499 2.000 -2.798 1.00 92.56 83 MET A N 1
ATOM 642 C CA . MET A 1 83 ? 10.819 3.306 -2.775 1.00 92.56 83 MET A CA 1
ATOM 643 C C . MET A 1 83 ? 10.157 3.656 -4.113 1.00 92.56 83 MET A C 1
ATOM 645 O O . MET A 1 83 ? 9.005 4.088 -4.145 1.00 92.56 83 MET A O 1
ATOM 649 N N . ILE A 1 84 ? 10.850 3.408 -5.231 1.00 95.94 84 ILE A N 1
ATOM 650 C CA . ILE A 1 84 ? 10.260 3.545 -6.573 1.00 95.94 84 ILE A CA 1
ATOM 651 C C . ILE A 1 84 ? 9.035 2.630 -6.705 1.00 95.94 84 ILE A C 1
ATOM 653 O O . ILE A 1 84 ? 7.994 3.037 -7.221 1.00 95.94 84 ILE A O 1
ATOM 657 N N . TRP A 1 85 ? 9.157 1.377 -6.263 1.00 96.69 85 TRP A N 1
ATOM 658 C CA . TRP A 1 85 ? 8.073 0.409 -6.376 1.00 96.69 85 TRP A CA 1
ATOM 659 C C . TRP A 1 85 ? 6.864 0.786 -5.510 1.00 96.69 85 TRP A C 1
ATOM 661 O O . TRP A 1 85 ? 5.734 0.708 -5.983 1.00 96.69 85 TRP A O 1
ATOM 671 N N . ASP A 1 86 ? 7.085 1.277 -4.295 1.00 94.50 86 ASP A N 1
ATOM 672 C CA . ASP A 1 86 ? 6.035 1.783 -3.407 1.00 94.50 86 ASP A CA 1
ATOM 673 C C . ASP A 1 86 ? 5.261 2.932 -4.030 1.00 94.50 86 ASP A C 1
ATOM 675 O O . ASP A 1 86 ? 4.029 2.910 -4.053 1.00 94.50 86 ASP A O 1
ATOM 679 N N . ARG A 1 87 ? 5.976 3.910 -4.599 1.00 94.81 87 ARG A N 1
ATOM 680 C CA . ARG A 1 87 ? 5.348 5.034 -5.296 1.00 94.81 87 ARG A CA 1
ATOM 681 C C . ARG A 1 87 ? 4.483 4.548 -6.458 1.00 94.81 87 ARG A C 1
ATOM 683 O O . ARG A 1 87 ? 3.356 5.013 -6.619 1.00 94.81 87 ARG A O 1
ATOM 690 N N . PHE A 1 88 ? 4.966 3.570 -7.223 1.00 97.12 88 PHE A N 1
ATOM 691 C CA . PHE A 1 88 ? 4.182 2.934 -8.281 1.00 97.12 88 PHE A CA 1
ATOM 692 C C . PHE A 1 88 ? 2.922 2.235 -7.744 1.00 97.12 88 PHE A C 1
ATOM 694 O O . PHE A 1 88 ? 1.840 2.427 -8.297 1.00 97.12 88 PHE A O 1
ATOM 701 N N . VAL A 1 89 ? 3.022 1.457 -6.661 1.00 96.00 89 VAL A N 1
ATOM 702 C CA . VAL A 1 89 ? 1.869 0.763 -6.058 1.00 96.00 89 VAL A CA 1
ATOM 703 C C . VAL A 1 89 ? 0.838 1.755 -5.518 1.00 96.00 89 VAL A C 1
ATOM 705 O O . VAL A 1 89 ? -0.362 1.529 -5.684 1.00 96.00 89 VAL A O 1
ATOM 708 N N . MET A 1 90 ? 1.287 2.861 -4.925 1.00 93.94 90 MET A N 1
ATOM 709 C CA . MET A 1 90 ? 0.425 3.955 -4.480 1.00 93.94 90 MET A CA 1
ATOM 710 C C . MET A 1 90 ? -0.371 4.537 -5.659 1.00 93.94 90 MET A C 1
ATOM 712 O O . MET A 1 90 ? -1.600 4.550 -5.617 1.00 93.94 90 MET A O 1
ATOM 716 N N . HIS A 1 91 ? 0.306 4.923 -6.749 1.00 95.31 91 HIS A N 1
ATOM 717 C CA . HIS A 1 91 ? -0.355 5.438 -7.956 1.00 95.31 91 HIS A CA 1
ATOM 718 C C . HIS A 1 91 ? -1.317 4.425 -8.579 1.00 95.31 91 HIS A C 1
ATOM 720 O O . HIS A 1 91 ? -2.425 4.781 -8.983 1.00 95.31 91 HIS A O 1
ATOM 726 N N . LEU A 1 92 ? -0.932 3.148 -8.604 1.00 96.38 92 LEU A N 1
ATOM 727 C CA . LEU A 1 92 ? -1.790 2.075 -9.083 1.00 96.38 92 LEU A CA 1
ATOM 728 C C . LEU A 1 92 ? -3.087 1.994 -8.269 1.00 96.38 92 LEU A C 1
ATOM 730 O O . LEU A 1 92 ? -4.159 1.936 -8.863 1.00 96.38 92 LEU A O 1
ATOM 734 N N . CYS A 1 93 ? -3.018 2.018 -6.935 1.00 95.12 93 CYS A N 1
ATOM 735 C CA . CYS A 1 93 ? -4.204 1.953 -6.071 1.00 95.12 93 CYS A CA 1
ATOM 736 C C . CYS A 1 93 ? -5.158 3.147 -6.263 1.00 95.12 93 CYS A C 1
ATOM 738 O O . CYS A 1 93 ? -6.352 3.016 -6.002 1.00 95.12 93 CYS A O 1
ATOM 740 N N . GLN A 1 94 ? -4.648 4.274 -6.760 1.00 93.62 94 GLN A N 1
ATOM 741 C CA . GLN A 1 94 ? -5.384 5.522 -6.976 1.00 93.62 94 GLN A CA 1
ATOM 742 C C . GLN A 1 94 ? -5.851 5.720 -8.429 1.00 93.62 94 GLN A C 1
ATOM 744 O O . GLN A 1 94 ? -6.457 6.740 -8.749 1.00 93.62 94 GLN A O 1
ATOM 749 N N . CYS A 1 95 ? -5.570 4.779 -9.337 1.00 95.88 95 CYS A N 1
ATOM 750 C CA . CYS A 1 95 ? -5.799 5.007 -10.760 1.00 95.88 95 CYS A CA 1
ATOM 751 C C . CYS A 1 95 ? -7.252 4.773 -11.210 1.00 95.88 95 CYS A C 1
ATOM 753 O O . CYS A 1 95 ? -7.699 3.637 -11.416 1.00 95.88 95 CYS A O 1
ATOM 755 N N . ASP A 1 96 ? -7.954 5.866 -11.505 1.00 95.19 96 ASP A N 1
ATOM 756 C CA . ASP A 1 96 ? -9.300 5.833 -12.084 1.00 95.19 96 ASP A CA 1
ATOM 757 C C . ASP A 1 96 ? -9.340 5.199 -13.486 1.00 95.19 96 ASP A C 1
ATOM 759 O O . ASP A 1 96 ? -10.278 4.465 -13.800 1.00 95.19 96 ASP A O 1
ATOM 763 N N . GLU A 1 97 ? -8.313 5.400 -14.320 1.00 96.62 97 GLU A N 1
ATOM 764 C CA . GLU A 1 97 ? -8.250 4.836 -15.683 1.00 96.62 97 GLU A CA 1
ATOM 765 C C . GLU A 1 97 ? -8.206 3.301 -15.690 1.00 96.62 97 GLU A C 1
ATOM 767 O O . GLU A 1 97 ? -8.699 2.654 -16.616 1.00 96.62 97 GLU A O 1
ATOM 772 N N . LEU A 1 98 ? -7.680 2.702 -14.618 1.00 96.62 98 LEU A N 1
ATOM 773 C CA . LEU A 1 98 ? -7.661 1.255 -14.406 1.00 96.62 98 LEU A CA 1
ATOM 774 C C . LEU A 1 98 ? -8.905 0.749 -13.653 1.00 96.62 98 LEU A C 1
ATOM 776 O O . LEU A 1 98 ? -9.027 -0.450 -13.383 1.00 96.62 98 LEU A O 1
ATOM 780 N N . GLY A 1 99 ? -9.850 1.641 -13.338 1.00 95.44 99 GLY A N 1
ATOM 781 C CA . GLY A 1 99 ? -11.069 1.334 -12.597 1.00 95.44 99 GLY A CA 1
ATOM 782 C C . GLY A 1 99 ? -10.832 1.087 -11.108 1.00 95.44 99 GLY A C 1
ATOM 783 O O . GLY A 1 99 ? -11.570 0.301 -10.503 1.00 95.44 99 GLY A O 1
ATOM 784 N N . MET A 1 100 ? -9.801 1.710 -10.521 1.00 94.06 100 MET A N 1
ATOM 785 C CA . MET A 1 100 ? -9.513 1.597 -9.085 1.00 94.06 100 MET A CA 1
ATOM 786 C C . MET A 1 100 ? -10.350 2.538 -8.217 1.00 94.06 100 MET A C 1
ATOM 788 O O . MET A 1 100 ? -10.366 2.320 -7.007 1.00 94.06 100 MET A O 1
ATOM 792 N N . GLU A 1 101 ? -11.068 3.487 -8.838 1.00 85.19 101 GLU A N 1
ATOM 793 C CA . GLU A 1 101 ? -12.015 4.470 -8.275 1.00 85.19 101 GLU A CA 1
ATOM 794 C C . GLU A 1 101 ? -12.078 4.474 -6.750 1.00 85.19 101 GLU A C 1
ATOM 796 O O . GLU A 1 101 ? -12.717 3.596 -6.154 1.00 85.19 101 GLU A O 1
ATOM 801 N N . ASN A 1 102 ? -11.456 5.466 -6.114 1.00 79.19 102 ASN A N 1
ATOM 802 C CA . ASN A 1 102 ? -11.448 5.567 -4.662 1.00 79.19 102 ASN A CA 1
ATOM 803 C C . ASN A 1 102 ? -12.823 6.008 -4.117 1.00 79.19 102 ASN A C 1
ATOM 805 O O . ASN A 1 102 ? -13.428 6.979 -4.562 1.00 79.19 102 ASN A O 1
ATOM 809 N N . GLU A 1 103 ? -13.329 5.287 -3.117 1.00 78.00 103 GLU A N 1
ATOM 810 C CA . GLU A 1 103 ? -14.574 5.619 -2.417 1.00 78.00 103 GLU A CA 1
ATOM 811 C C . GLU A 1 103 ? -14.351 6.229 -1.029 1.00 78.00 103 GLU A C 1
ATOM 813 O O . GLU A 1 103 ? -15.307 6.691 -0.388 1.00 78.00 103 GLU A O 1
ATOM 818 N N . LEU A 1 104 ? -13.120 6.168 -0.533 1.00 80.12 104 LEU A N 1
ATOM 819 C CA . LEU A 1 104 ? -12.754 6.529 0.818 1.00 80.12 104 LEU A CA 1
ATOM 820 C C . LEU A 1 104 ? -11.365 7.150 0.833 1.00 80.12 104 LEU A C 1
ATOM 822 O O . LEU A 1 104 ? -10.380 6.496 0.512 1.00 80.12 104 LEU A O 1
ATOM 826 N N . ASP A 1 105 ? -11.321 8.372 1.323 1.00 74.88 105 ASP A N 1
ATOM 827 C CA . ASP A 1 105 ? -10.092 9.052 1.674 1.00 74.88 105 ASP A CA 1
ATOM 828 C C . ASP A 1 105 ? -10.204 9.458 3.146 1.00 74.88 105 ASP A C 1
ATOM 830 O O . ASP A 1 105 ? -11.175 10.113 3.545 1.00 74.88 105 ASP A O 1
ATOM 834 N N . CYS A 1 106 ? -9.296 8.942 3.970 1.00 78.00 106 CYS A N 1
ATOM 835 C CA . CYS A 1 106 ? -9.189 9.266 5.383 1.00 78.00 106 CYS A CA 1
ATOM 836 C C . CYS A 1 106 ? -7.743 9.625 5.684 1.00 78.00 106 CYS A C 1
ATOM 838 O O . CYS A 1 106 ? -6.883 8.757 5.843 1.00 78.00 106 CYS A O 1
ATOM 840 N N . GLU A 1 107 ? -7.504 10.915 5.835 1.00 75.06 107 GLU A N 1
ATOM 841 C CA . GLU A 1 107 ? -6.252 11.439 6.348 1.00 75.06 107 GLU A CA 1
ATOM 842 C C . GLU A 1 107 ? -6.253 11.335 7.882 1.00 75.06 107 GLU A C 1
ATOM 844 O O . GLU A 1 107 ? -7.231 11.712 8.527 1.00 75.06 107 GLU A O 1
ATOM 849 N N . GLY A 1 108 ? -5.150 10.896 8.497 1.00 72.69 108 GLY A N 1
ATOM 850 C CA . GLY A 1 108 ? -4.848 11.397 9.841 1.00 72.69 108 GLY A CA 1
ATOM 851 C C . GLY A 1 108 ? -4.957 10.449 11.034 1.00 72.69 108 GLY A C 1
ATOM 852 O O . GLY A 1 108 ? -5.016 10.954 12.156 1.00 72.69 108 GLY A O 1
ATOM 853 N N . LEU A 1 109 ? -4.949 9.120 10.877 1.00 89.19 109 LEU A N 1
ATOM 854 C CA . LEU A 1 109 ? -4.897 8.249 12.064 1.00 89.19 109 LEU A CA 1
ATOM 855 C C . LEU A 1 109 ? -3.509 8.296 12.703 1.00 89.19 109 LEU A C 1
ATOM 857 O O . LEU A 1 109 ? -2.524 7.958 12.061 1.00 89.19 109 LEU A O 1
ATOM 861 N N . SER A 1 110 ? -3.396 8.693 13.964 1.00 90.38 110 SER A N 1
ATOM 862 C CA . SER A 1 110 ? -2.093 8.837 14.609 1.00 90.38 110 SER A CA 1
ATOM 863 C C . SER A 1 110 ? -1.447 7.482 14.907 1.00 90.38 110 SER A C 1
ATOM 865 O O . SER A 1 110 ? -2.111 6.463 15.123 1.00 90.38 110 SER A O 1
ATOM 867 N N . TRP A 1 111 ? -0.120 7.468 14.945 1.00 88.75 111 TRP A N 1
ATOM 868 C CA . TRP A 1 111 ? 0.637 6.274 15.297 1.00 88.75 111 TRP A CA 1
ATOM 869 C C . TRP A 1 111 ? 0.353 5.802 16.727 1.00 88.75 111 TRP A C 1
ATOM 871 O O . TRP A 1 111 ? 0.094 4.620 16.951 1.00 88.75 111 TRP A O 1
ATOM 881 N N . GLU A 1 112 ? 0.266 6.735 17.674 1.00 91.38 112 GLU A N 1
ATOM 882 C CA . GLU A 1 112 ? -0.057 6.466 19.079 1.00 91.38 112 GLU A CA 1
ATOM 883 C C . GLU A 1 112 ? -1.442 5.817 19.227 1.00 91.38 112 GLU A C 1
ATOM 885 O O . GLU A 1 112 ? -1.655 4.961 20.089 1.00 91.38 112 GLU A O 1
ATOM 890 N N . PHE A 1 113 ? -2.390 6.179 18.357 1.00 93.31 113 PHE A N 1
ATOM 891 C CA . PHE A 1 113 ? -3.703 5.549 18.318 1.00 93.31 113 PHE A CA 1
ATOM 892 C C . PHE A 1 113 ? -3.624 4.076 17.891 1.00 93.31 113 PHE A C 1
ATOM 894 O O . PHE A 1 113 ? -4.249 3.218 18.526 1.00 93.31 113 PHE A O 1
ATOM 901 N N . LEU A 1 114 ? -2.844 3.747 16.857 1.00 91.44 114 LEU A N 1
ATOM 902 C CA . LEU A 1 114 ? -2.652 2.351 16.451 1.00 91.44 114 LEU A CA 1
ATOM 903 C C . LEU A 1 114 ? -1.875 1.539 17.489 1.00 91.44 114 LEU A C 1
ATOM 905 O O . LEU A 1 114 ? -2.187 0.364 17.710 1.00 91.44 114 LEU A O 1
ATOM 909 N N . GLU A 1 115 ? -0.890 2.147 18.152 1.00 89.56 115 GLU A N 1
ATOM 910 C CA . GLU A 1 115 ? -0.210 1.528 19.291 1.00 89.56 115 GLU A CA 1
ATOM 911 C C . GLU A 1 115 ? -1.191 1.195 20.407 1.00 89.56 115 GLU A C 1
ATOM 913 O O . GLU A 1 115 ? -1.168 0.090 20.956 1.00 89.56 115 GLU A O 1
ATOM 918 N N . GLU A 1 116 ? -2.103 2.118 20.708 1.00 93.31 116 GLU A N 1
ATOM 919 C CA . GLU A 1 116 ? -3.135 1.893 21.702 1.00 93.31 116 GLU A CA 1
ATOM 920 C C . GLU A 1 116 ? -4.074 0.746 21.302 1.00 93.31 116 GLU A C 1
ATOM 922 O O . GLU A 1 116 ? -4.356 -0.112 22.145 1.00 93.31 116 GLU A O 1
ATOM 927 N N . ILE A 1 117 ? -4.510 0.667 20.037 1.00 92.88 117 ILE A N 1
ATOM 928 C CA . ILE A 1 117 ? -5.292 -0.475 19.532 1.00 92.88 117 ILE A CA 1
ATOM 929 C C . ILE A 1 117 ? -4.534 -1.782 19.778 1.00 92.88 117 ILE A C 1
ATOM 931 O O . ILE A 1 117 ? -5.071 -2.699 20.408 1.00 92.88 117 ILE A O 1
ATOM 935 N N . ASN A 1 118 ? -3.279 -1.865 19.332 1.00 89.31 118 ASN A N 1
ATOM 936 C CA . ASN A 1 118 ? -2.470 -3.075 19.465 1.00 89.31 118 ASN A CA 1
ATOM 937 C C . ASN A 1 118 ? -2.255 -3.458 20.934 1.00 89.31 118 ASN A C 1
ATOM 939 O O . ASN A 1 118 ? -2.409 -4.626 21.306 1.00 89.31 118 ASN A O 1
ATOM 943 N N . ARG A 1 119 ? -2.007 -2.477 21.806 1.00 90.06 119 ARG A N 1
ATOM 944 C CA . ARG A 1 119 ? -1.888 -2.680 23.253 1.00 90.06 119 ARG A CA 1
ATOM 945 C C . ARG A 1 119 ? -3.173 -3.245 23.861 1.00 90.06 119 ARG A C 1
ATOM 947 O O . ARG A 1 119 ? -3.105 -4.136 24.711 1.00 90.06 119 ARG A O 1
ATOM 954 N N . GLN A 1 120 ? -4.341 -2.738 23.466 1.00 92.25 120 GLN A N 1
ATOM 955 C CA . GLN A 1 120 ? -5.630 -3.226 23.968 1.00 92.25 120 GLN A CA 1
ATOM 956 C C . GLN A 1 120 ? -5.945 -4.635 23.457 1.00 92.25 120 GLN A C 1
ATOM 958 O O . GLN A 1 120 ? -6.358 -5.486 24.246 1.00 92.25 120 GLN A O 1
ATOM 963 N N . LEU A 1 121 ? -5.695 -4.911 22.174 1.00 90.25 121 LEU A N 1
ATOM 964 C CA . LEU A 1 121 ? -5.882 -6.241 21.590 1.00 90.25 121 LEU A CA 1
ATOM 965 C C . LEU A 1 121 ? -4.992 -7.277 22.278 1.00 90.25 121 LEU A C 1
ATOM 967 O O . LEU A 1 121 ? -5.490 -8.315 22.711 1.00 90.25 121 LEU A O 1
ATOM 971 N N . HIS A 1 122 ? -3.709 -6.961 22.474 1.00 88.12 122 HIS A N 1
ATOM 972 C CA . HIS A 1 122 ? -2.761 -7.853 23.138 1.00 88.12 122 HIS A CA 1
ATOM 973 C C . HIS A 1 122 ? -3.203 -8.218 24.565 1.00 88.12 122 HIS A C 1
ATOM 975 O O . HIS A 1 122 ? -3.096 -9.372 24.980 1.00 88.12 122 HIS A O 1
ATOM 981 N N . ARG A 1 123 ? -3.775 -7.264 25.314 1.00 88.56 123 ARG A N 1
ATOM 982 C CA . ARG A 1 123 ? -4.326 -7.523 26.657 1.00 88.56 123 ARG A CA 1
ATOM 983 C C . ARG A 1 123 ? -5.521 -8.473 26.657 1.00 88.56 123 ARG A C 1
ATOM 985 O O . ARG A 1 123 ? -5.715 -9.173 27.648 1.00 88.56 123 ARG A O 1
ATOM 992 N N . LEU A 1 124 ? -6.343 -8.457 25.607 1.00 83.94 124 LEU A N 1
ATOM 993 C CA . LEU A 1 124 ? -7.54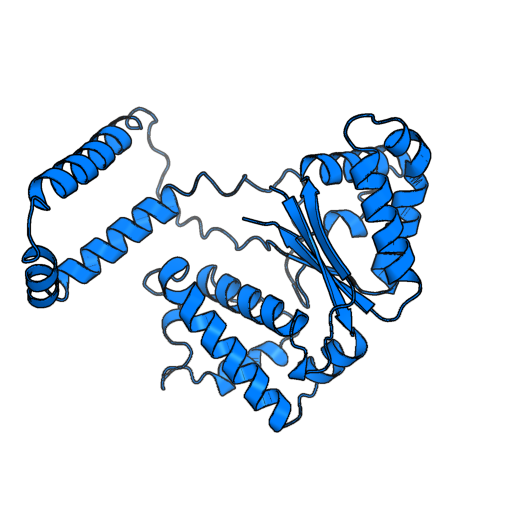8 -9.284 25.525 1.00 83.94 124 LEU A CA 1
ATOM 994 C C . LEU A 1 124 ? -7.257 -10.710 25.057 1.00 83.94 124 LEU A C 1
ATOM 996 O O . LEU A 1 124 ? -7.814 -11.653 25.617 1.00 83.94 124 LEU A O 1
ATOM 1000 N N . SER A 1 125 ? -6.426 -10.874 24.029 1.00 76.69 125 SER A N 1
ATOM 1001 C CA . SER A 1 125 ? -6.193 -12.172 23.388 1.00 76.69 125 SER A CA 1
ATOM 1002 C C . SER A 1 125 ? -4.962 -12.902 23.925 1.00 76.69 125 SER A C 1
ATOM 1004 O O . SER A 1 125 ? -4.881 -14.120 23.784 1.00 76.69 125 SER A O 1
ATOM 1006 N N . GLY A 1 126 ? -3.982 -12.184 24.493 1.00 67.31 126 GLY A N 1
ATOM 1007 C CA . GLY A 1 126 ? -2.646 -12.724 24.771 1.00 67.31 126 GLY A CA 1
ATOM 1008 C C . GLY A 1 126 ? -1.893 -13.188 23.514 1.00 67.31 126 GLY A C 1
ATOM 1009 O O . GLY A 1 126 ? -0.837 -13.803 23.629 1.00 67.31 126 GLY A O 1
ATOM 1010 N N . VAL A 1 127 ? -2.447 -12.924 22.326 1.00 62.34 127 VAL A N 1
ATOM 1011 C CA . VAL A 1 127 ? -1.918 -13.307 21.015 1.00 62.34 127 VAL A CA 1
ATOM 1012 C C . VAL A 1 127 ? -1.717 -12.036 20.204 1.00 62.34 127 VAL A C 1
ATOM 1014 O O . VAL A 1 127 ? -2.584 -11.162 20.169 1.00 62.34 127 VAL A O 1
ATOM 1017 N N . GLU A 1 128 ? -0.573 -11.952 19.540 1.00 64.56 128 GLU A N 1
ATOM 1018 C CA . GLU A 1 128 ? -0.273 -10.924 18.550 1.00 64.56 128 GLU A CA 1
ATOM 1019 C C . GLU A 1 128 ? -1.337 -10.904 17.448 1.00 64.56 128 GLU A C 1
ATOM 1021 O O . GLU A 1 128 ? -1.554 -11.890 16.741 1.00 64.56 128 GLU A O 1
ATOM 1026 N N . ASN A 1 129 ? -2.058 -9.787 17.335 1.00 66.25 129 ASN A N 1
ATOM 1027 C CA . ASN A 1 129 ? -3.134 -9.669 16.366 1.00 66.25 129 ASN A CA 1
ATOM 1028 C C . ASN A 1 129 ? -2.567 -9.296 14.990 1.00 66.25 129 ASN A C 1
ATOM 1030 O O . ASN A 1 129 ? -2.320 -8.125 14.700 1.00 66.25 129 ASN A O 1
ATOM 1034 N N . ALA A 1 130 ? -2.358 -10.312 14.149 1.00 67.94 130 ALA A N 1
ATOM 1035 C CA . ALA A 1 130 ? -1.684 -10.186 12.858 1.00 67.94 130 ALA A CA 1
ATOM 1036 C C . ALA A 1 130 ? -2.290 -9.110 11.936 1.00 67.94 130 ALA A C 1
ATOM 1038 O O . ALA A 1 130 ? -1.558 -8.488 11.170 1.00 67.94 130 ALA A O 1
ATOM 1039 N N . SER A 1 131 ? -3.603 -8.861 12.019 1.00 74.25 131 SER A N 1
ATOM 1040 C CA . SER A 1 131 ? -4.286 -7.925 11.118 1.00 74.25 131 SER A CA 1
ATOM 1041 C C . SER A 1 131 ? -3.875 -6.467 11.360 1.00 74.25 131 SER A C 1
ATOM 1043 O O . SER A 1 131 ? -3.659 -5.731 10.402 1.00 74.25 131 SER A O 1
ATOM 1045 N N . PHE A 1 132 ? -3.728 -6.059 12.627 1.00 82.56 132 PHE A N 1
ATOM 1046 C CA . PHE A 1 132 ? -3.294 -4.704 13.001 1.00 82.56 132 PHE A CA 1
ATOM 1047 C C . PHE A 1 132 ? -1.774 -4.565 13.133 1.00 82.56 132 PHE A C 1
ATOM 1049 O O . PHE A 1 132 ? -1.263 -3.452 13.072 1.00 82.56 132 PHE A O 1
ATOM 1056 N N . LEU A 1 133 ? -1.034 -5.671 13.258 1.00 78.38 133 LEU A N 1
ATOM 1057 C CA . LEU A 1 133 ? 0.429 -5.652 13.139 1.00 78.38 133 LEU A CA 1
ATOM 1058 C C . LEU A 1 133 ? 0.892 -5.344 11.712 1.00 78.38 133 LEU A C 1
ATOM 1060 O O . LEU A 1 133 ? 1.931 -4.726 11.523 1.00 78.38 133 LEU A O 1
ATOM 1064 N N . ALA A 1 134 ? 0.107 -5.745 10.713 1.00 83.00 134 ALA A N 1
ATOM 1065 C CA . ALA A 1 134 ? 0.379 -5.458 9.309 1.00 83.00 134 ALA A CA 1
ATOM 1066 C C . ALA A 1 134 ? 0.031 -4.019 8.885 1.00 83.00 134 ALA A C 1
ATOM 1068 O O . ALA A 1 134 ? 0.306 -3.661 7.742 1.00 83.00 134 ALA A O 1
ATOM 1069 N N . PHE A 1 135 ? -0.581 -3.216 9.764 1.00 87.62 135 PHE A N 1
ATOM 1070 C CA . PHE A 1 135 ? -1.090 -1.887 9.428 1.00 87.62 135 PHE A CA 1
ATOM 1071 C C . PHE A 1 135 ? 0.053 -0.932 9.062 1.00 87.62 135 PHE A C 1
ATOM 1073 O O . PHE A 1 135 ? 0.899 -0.610 9.893 1.00 87.62 135 PHE A O 1
ATOM 1080 N N . GLY A 1 136 ? 0.079 -0.513 7.799 1.00 85.88 136 GLY A N 1
ATOM 1081 C CA . GLY A 1 136 ? 1.135 0.294 7.192 1.00 85.88 136 GLY A CA 1
ATOM 1082 C C . GLY A 1 136 ? 2.468 -0.434 6.991 1.00 85.88 136 GLY A C 1
ATOM 1083 O O . GLY A 1 136 ? 3.479 0.236 6.854 1.00 85.88 136 GLY A O 1
ATOM 1084 N N . ARG A 1 137 ? 2.504 -1.777 7.042 1.00 86.62 137 ARG A N 1
ATOM 1085 C CA . ARG A 1 137 ? 3.760 -2.559 7.109 1.00 86.62 137 ARG A CA 1
ATOM 1086 C C . ARG A 1 137 ? 3.801 -3.822 6.250 1.00 86.62 137 ARG A C 1
ATOM 1088 O O . ARG A 1 137 ? 4.724 -4.627 6.356 1.00 86.62 137 ARG A O 1
ATOM 1095 N N . ARG A 1 138 ? 2.768 -4.069 5.450 1.00 90.06 138 ARG A N 1
ATOM 1096 C CA . ARG A 1 138 ? 2.650 -5.288 4.640 1.00 90.06 138 ARG A CA 1
ATOM 1097 C C . ARG A 1 138 ? 2.131 -4.964 3.243 1.00 90.06 138 ARG A C 1
ATOM 1099 O O . ARG A 1 138 ? 0.922 -5.073 2.999 1.00 90.06 138 ARG A O 1
ATOM 1106 N N . PRO A 1 139 ? 3.036 -4.573 2.337 1.00 92.44 139 PRO A N 1
ATOM 1107 C CA . PRO A 1 139 ? 2.726 -4.370 0.933 1.00 92.44 139 PRO A CA 1
ATOM 1108 C C . PRO A 1 139 ? 2.115 -5.609 0.282 1.00 92.44 139 PRO A C 1
ATOM 1110 O O . PRO A 1 139 ? 2.223 -6.739 0.780 1.00 92.44 139 PRO A O 1
ATOM 1113 N N . TYR A 1 140 ? 1.511 -5.418 -0.889 1.00 94.00 140 TYR A N 1
ATOM 1114 C CA . TYR A 1 140 ? 1.054 -6.549 -1.686 1.00 94.00 140 TYR A CA 1
ATOM 1115 C C . TYR A 1 140 ? 2.231 -7.428 -2.123 1.00 94.00 140 TYR A C 1
ATOM 1117 O O . TYR A 1 140 ? 3.224 -6.933 -2.648 1.00 94.00 140 TYR A O 1
ATOM 1125 N N . ARG A 1 141 ? 2.093 -8.749 -1.924 1.00 92.62 141 ARG A N 1
ATOM 1126 C CA . ARG A 1 141 ? 3.135 -9.752 -2.211 1.00 92.62 141 ARG A CA 1
ATOM 1127 C C . ARG A 1 141 ? 4.476 -9.426 -1.551 1.00 92.62 141 ARG A C 1
ATOM 1129 O O . ARG A 1 141 ? 5.518 -9.619 -2.159 1.00 92.62 141 ARG A O 1
ATOM 1136 N N . TYR A 1 142 ? 4.458 -8.949 -0.314 1.00 90.75 142 TYR A N 1
ATOM 1137 C CA . TYR A 1 142 ? 5.670 -8.849 0.489 1.00 90.75 142 TYR A CA 1
ATOM 1138 C C . TYR A 1 142 ? 6.027 -10.221 1.078 1.00 90.75 142 TYR A C 1
ATOM 1140 O O . TYR A 1 142 ? 5.220 -10.811 1.800 1.00 90.75 142 TYR A O 1
ATOM 1148 N N . GLY A 1 143 ? 7.204 -10.756 0.736 1.00 86.00 143 GLY A N 1
ATOM 1149 C CA . GLY A 1 143 ? 7.694 -12.042 1.253 1.00 86.00 143 GLY A CA 1
ATOM 1150 C C . GLY A 1 143 ? 8.494 -11.946 2.557 1.00 86.00 143 GLY A C 1
ATOM 1151 O O . GLY A 1 143 ? 8.781 -12.980 3.165 1.00 86.00 143 GLY A O 1
ATOM 1152 N N . GLY A 1 144 ? 8.845 -10.730 2.987 1.00 83.88 144 GLY A N 1
ATOM 1153 C CA . GLY A 1 144 ? 9.578 -10.475 4.226 1.00 83.88 144 GLY A CA 1
ATOM 1154 C C . GLY A 1 144 ? 8.724 -10.627 5.488 1.00 83.88 144 GLY A C 1
ATOM 1155 O O . GLY A 1 144 ? 7.494 -10.724 5.448 1.00 83.88 144 GLY A O 1
ATOM 1156 N N . THR A 1 145 ? 9.386 -10.642 6.643 1.00 79.62 145 THR A N 1
ATOM 1157 C CA . THR A 1 145 ? 8.710 -10.588 7.943 1.00 79.62 145 THR A CA 1
ATOM 1158 C C . THR A 1 145 ? 8.197 -9.178 8.204 1.00 79.62 145 THR A C 1
ATOM 1160 O O . THR A 1 145 ? 8.925 -8.212 8.004 1.00 79.62 145 THR A O 1
ATOM 1163 N N . VAL A 1 146 ? 6.951 -9.057 8.663 1.00 72.88 146 VAL A N 1
ATOM 1164 C CA . VAL A 1 146 ? 6.398 -7.775 9.120 1.00 72.88 146 VAL A CA 1
ATOM 1165 C C . VAL A 1 146 ? 7.047 -7.438 10.469 1.00 72.88 146 VAL A C 1
ATOM 1167 O O . VAL A 1 146 ? 6.863 -8.226 11.402 1.00 72.88 146 VAL A O 1
ATOM 1170 N N . PRO A 1 147 ? 7.788 -6.320 10.598 1.00 64.38 147 PRO A N 1
ATOM 1171 C CA . PRO A 1 147 ? 8.426 -5.944 11.857 1.00 64.38 147 PRO A CA 1
ATOM 1172 C C . PRO A 1 147 ? 7.395 -5.678 12.958 1.00 64.38 147 PRO A C 1
ATOM 1174 O O . PRO A 1 147 ? 6.295 -5.170 12.692 1.00 64.38 147 PRO A O 1
ATOM 1177 N N . GLY A 1 148 ? 7.754 -5.967 14.210 1.00 62.78 148 GLY A N 1
ATOM 1178 C CA . GLY A 1 148 ? 6.916 -5.645 15.367 1.00 62.78 148 GLY A CA 1
ATOM 1179 C C . GLY A 1 148 ? 6.717 -4.131 15.537 1.00 62.78 148 GLY A C 1
ATOM 1180 O O . GLY A 1 148 ? 7.554 -3.331 15.122 1.00 62.78 148 GLY A O 1
ATOM 1181 N N . MET A 1 149 ? 5.605 -3.698 16.155 1.00 59.12 149 MET A N 1
ATOM 1182 C CA . MET A 1 149 ? 5.261 -2.265 16.331 1.00 59.12 149 MET A CA 1
ATOM 1183 C C . MET A 1 149 ? 6.413 -1.405 16.875 1.00 59.12 149 MET A C 1
ATOM 1185 O O . MET A 1 149 ? 6.650 -0.328 16.338 1.00 59.12 149 MET A O 1
ATOM 1189 N N . GLY A 1 150 ? 7.172 -1.922 17.847 1.00 55.62 150 GLY A N 1
ATOM 1190 C CA . GLY A 1 150 ? 8.295 -1.226 18.486 1.00 55.62 150 GLY A CA 1
ATOM 1191 C C . GLY A 1 150 ? 9.685 -1.497 17.899 1.00 55.62 150 GLY A C 1
ATOM 1192 O O . GLY A 1 150 ? 10.664 -1.103 18.524 1.00 55.62 150 GLY A O 1
ATOM 1193 N N . GLU A 1 151 ? 9.789 -2.197 16.766 1.00 53.78 151 GLU A N 1
ATOM 1194 C CA . GLU A 1 151 ? 11.076 -2.449 16.090 1.00 53.78 151 GLU A CA 1
ATOM 1195 C C . GLU A 1 151 ? 11.414 -1.389 15.040 1.00 53.78 151 GLU A C 1
ATOM 1197 O O . GLU A 1 151 ? 12.571 -1.292 14.648 1.00 53.78 151 GLU A O 1
ATOM 1202 N N . GLN A 1 152 ? 10.446 -0.555 14.642 1.00 52.62 152 GLN A N 1
ATOM 1203 C CA . GLN A 1 152 ? 10.746 0.594 13.795 1.00 52.62 152 GLN A CA 1
ATOM 1204 C C . GLN A 1 152 ? 11.591 1.575 14.599 1.00 52.62 152 GLN A C 1
ATOM 1206 O O . GLN A 1 152 ? 11.112 2.192 15.559 1.00 52.62 152 GLN A O 1
ATOM 1211 N N . GLN A 1 153 ? 12.847 1.748 14.191 1.00 49.91 153 GLN A N 1
ATOM 1212 C CA . GLN A 1 153 ? 13.519 2.996 14.500 1.00 49.91 153 GLN A CA 1
ATOM 1213 C C . GLN A 1 153 ? 12.673 4.084 13.832 1.00 49.91 153 GLN A C 1
ATOM 1215 O O . GLN A 1 153 ? 12.390 3.955 12.639 1.00 49.91 153 GLN A O 1
ATOM 1220 N N . PRO A 1 154 ? 12.203 5.118 14.560 1.00 48.66 154 PRO A N 1
ATOM 1221 C CA . PRO A 1 154 ? 11.611 6.272 13.895 1.00 48.66 154 PRO A CA 1
ATOM 1222 C C . PRO A 1 154 ? 12.623 6.669 12.837 1.00 48.66 154 PRO A C 1
ATOM 1224 O O . PRO A 1 154 ? 13.771 6.870 13.237 1.00 48.66 154 PRO A O 1
ATOM 1227 N N . HIS A 1 155 ? 12.239 6.639 11.546 1.00 48.84 155 HIS A N 1
ATOM 1228 C CA . HIS A 1 155 ? 13.136 6.948 10.431 1.00 48.84 155 HIS A CA 1
ATOM 1229 C C . HIS A 1 155 ? 14.023 8.082 10.897 1.00 48.84 155 HIS A C 1
ATOM 1231 O O . HIS A 1 155 ? 13.510 9.166 11.192 1.00 48.84 155 HIS A O 1
ATOM 1237 N N . GLY A 1 156 ? 15.288 7.735 11.172 1.00 42.59 156 GLY A N 1
ATOM 1238 C CA . GLY A 1 156 ? 16.167 8.599 11.936 1.00 42.59 156 GLY A CA 1
ATOM 1239 C C . GLY A 1 156 ? 16.105 9.949 11.265 1.00 42.59 156 GLY A C 1
ATOM 1240 O O . GLY A 1 156 ? 16.258 9.993 10.045 1.00 42.59 156 GLY A O 1
ATOM 1241 N N . ASP A 1 157 ? 15.763 10.973 12.056 1.00 44.09 157 ASP A N 1
ATOM 1242 C CA . ASP A 1 157 ? 15.773 12.395 11.713 1.00 44.09 157 ASP A CA 1
ATOM 1243 C C . ASP A 1 157 ? 16.616 12.585 10.445 1.00 44.09 157 ASP A C 1
ATOM 1245 O O . ASP A 1 157 ? 17.799 12.239 10.496 1.00 44.09 157 ASP A O 1
ATOM 1249 N N . ASP A 1 158 ? 15.993 13.000 9.327 1.00 47.59 158 ASP A N 1
ATOM 1250 C CA . ASP A 1 158 ? 16.408 12.939 7.898 1.00 47.59 158 ASP A CA 1
ATOM 1251 C C . ASP A 1 158 ? 17.786 13.586 7.572 1.00 47.59 158 ASP A C 1
ATOM 1253 O O . ASP A 1 158 ? 18.095 13.975 6.450 1.00 47.59 158 ASP A O 1
ATOM 1257 N N . ARG A 1 159 ? 18.659 13.727 8.568 1.00 45.88 159 ARG A N 1
ATOM 1258 C CA . ARG A 1 159 ? 20.054 14.164 8.569 1.00 45.88 159 ARG A CA 1
ATOM 1259 C C . ARG A 1 159 ? 20.947 13.286 7.703 1.00 45.88 159 ARG A C 1
ATOM 1261 O O . ARG A 1 159 ? 21.791 13.834 6.999 1.00 45.88 159 ARG A O 1
ATOM 1268 N N . ALA A 1 160 ? 20.756 11.964 7.696 1.00 48.00 160 ALA A N 1
ATOM 1269 C CA . ALA A 1 160 ? 21.492 11.074 6.792 1.00 48.00 160 ALA A CA 1
ATOM 1270 C C . ALA A 1 160 ? 21.089 11.322 5.325 1.00 48.00 160 ALA A C 1
ATOM 1272 O O . ALA A 1 160 ? 21.956 11.471 4.460 1.00 48.00 160 ALA A O 1
ATOM 1273 N N . GLY A 1 161 ? 19.787 11.496 5.063 1.00 46.19 161 GLY A N 1
ATOM 1274 C CA . GLY A 1 161 ? 19.259 11.921 3.764 1.00 46.19 161 GLY A CA 1
ATOM 1275 C C . GLY A 1 161 ? 19.739 13.320 3.366 1.00 46.19 161 GLY A C 1
ATOM 1276 O O . GLY A 1 161 ? 20.127 13.543 2.221 1.00 46.19 161 GLY A O 1
ATOM 1277 N N . GLY A 1 162 ? 19.808 14.256 4.314 1.00 51.06 162 GLY A N 1
ATOM 1278 C CA . GLY A 1 162 ? 20.355 15.601 4.134 1.00 51.06 162 GLY A CA 1
ATOM 1279 C C . GLY A 1 162 ? 21.838 15.595 3.759 1.00 51.06 162 GLY A C 1
ATOM 1280 O O . GLY A 1 162 ? 22.230 16.242 2.786 1.00 51.06 162 GLY A O 1
ATOM 1281 N N . LEU A 1 163 ? 22.662 14.817 4.465 1.00 49.44 163 LEU A N 1
ATOM 1282 C CA . LEU A 1 163 ? 24.088 14.646 4.168 1.00 49.44 163 LEU A CA 1
ATOM 1283 C C . LEU A 1 163 ? 24.318 13.976 2.808 1.00 49.44 163 LEU A C 1
ATOM 1285 O O . LEU A 1 163 ? 25.185 14.419 2.052 1.00 49.44 163 LEU A O 1
ATOM 1289 N N . MET A 1 164 ? 23.517 12.973 2.445 1.00 53.53 164 MET A N 1
ATOM 1290 C CA . MET A 1 164 ? 23.594 12.338 1.126 1.00 53.53 164 MET A CA 1
ATOM 1291 C C . MET A 1 164 ? 23.126 13.267 -0.004 1.00 53.53 164 MET A C 1
ATOM 1293 O O . MET A 1 164 ? 23.789 13.334 -1.040 1.00 53.53 164 MET A O 1
ATOM 1297 N N . LYS A 1 165 ? 22.067 14.065 0.204 1.00 53.84 165 LYS A N 1
ATOM 1298 C CA . LYS A 1 165 ? 21.628 15.124 -0.729 1.00 53.84 165 LYS A CA 1
ATOM 1299 C C . LYS A 1 165 ? 22.735 16.167 -0.942 1.00 53.84 165 LYS A C 1
ATOM 1301 O O . LYS A 1 165 ? 22.984 16.578 -2.077 1.00 53.84 165 LYS A O 1
ATOM 1306 N N . ILE A 1 166 ? 23.459 16.540 0.119 1.00 57.53 166 ILE A N 1
ATOM 1307 C CA . ILE A 1 166 ? 24.624 17.438 0.048 1.00 57.53 166 ILE A CA 1
ATOM 1308 C C . ILE A 1 166 ? 25.779 16.787 -0.727 1.00 57.53 166 ILE A C 1
ATOM 1310 O O . ILE A 1 166 ? 26.352 17.422 -1.612 1.00 57.53 166 ILE A O 1
ATOM 1314 N N . GLN A 1 167 ? 26.112 15.523 -0.459 1.00 59.22 167 GLN A N 1
ATOM 1315 C CA . GLN A 1 167 ? 27.181 14.817 -1.175 1.00 59.22 167 GLN A CA 1
ATOM 1316 C C . GLN A 1 167 ? 26.860 14.625 -2.664 1.00 59.22 167 GLN A C 1
ATOM 1318 O O . GLN A 1 167 ? 27.722 14.865 -3.511 1.00 59.22 167 GLN A O 1
ATOM 1323 N N . ALA A 1 168 ? 25.619 14.268 -3.004 1.00 60.22 168 ALA A N 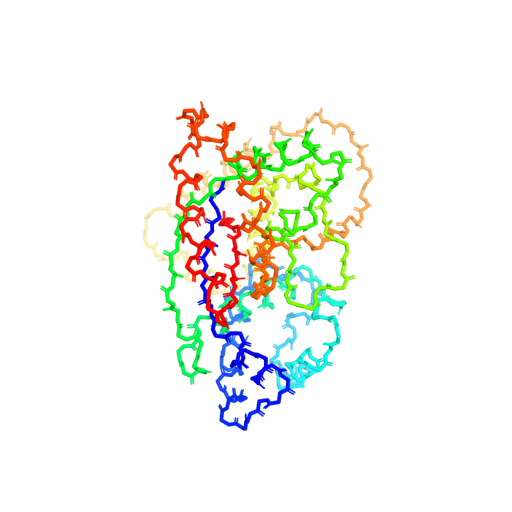1
ATOM 1324 C CA . ALA A 1 168 ? 25.161 14.142 -4.385 1.00 60.22 168 ALA A CA 1
ATOM 1325 C C . ALA A 1 168 ? 25.194 15.489 -5.124 1.00 60.22 168 ALA A C 1
ATOM 1327 O O . ALA A 1 168 ? 25.634 15.554 -6.276 1.00 60.22 168 ALA A O 1
ATOM 1328 N N . PHE A 1 169 ? 24.796 16.579 -4.459 1.00 63.91 169 PHE A N 1
ATOM 1329 C CA . PHE A 1 169 ? 24.922 17.935 -4.993 1.00 63.91 169 PHE A CA 1
ATOM 1330 C C . PHE A 1 169 ? 26.389 18.298 -5.267 1.00 63.91 169 PHE A C 1
ATOM 1332 O O . PHE A 1 169 ? 26.725 18.717 -6.375 1.00 63.91 169 PHE A O 1
ATOM 1339 N N . LEU A 1 170 ? 27.285 18.058 -4.305 1.00 63.19 170 LEU A N 1
ATOM 1340 C CA . LEU A 1 170 ? 28.718 18.328 -4.455 1.00 63.19 170 LEU A CA 1
ATOM 1341 C C . LEU A 1 170 ? 29.357 17.498 -5.579 1.00 63.19 170 LEU A C 1
ATOM 1343 O O . LEU A 1 170 ? 30.161 18.030 -6.346 1.00 63.19 170 LEU A O 1
ATOM 1347 N N . ALA A 1 171 ? 28.972 16.229 -5.732 1.00 64.06 171 ALA A N 1
ATOM 1348 C CA . ALA A 1 171 ? 29.439 15.378 -6.824 1.00 64.06 171 ALA A CA 1
ATOM 1349 C C . ALA A 1 171 ? 28.983 15.901 -8.201 1.00 64.06 171 ALA A C 1
ATOM 1351 O O . ALA A 1 171 ? 29.782 15.940 -9.141 1.00 64.06 171 ALA A O 1
ATOM 1352 N N . ARG A 1 172 ? 27.736 16.389 -8.323 1.00 59.53 172 ARG A N 1
ATOM 1353 C CA . ARG A 1 172 ? 27.242 17.033 -9.557 1.00 59.53 172 ARG A CA 1
ATOM 1354 C C . ARG A 1 172 ? 28.034 18.305 -9.874 1.00 59.53 172 ARG A C 1
ATOM 1356 O O . ARG A 1 172 ? 28.470 18.467 -11.014 1.00 59.53 172 ARG A O 1
ATOM 1363 N N . CYS A 1 173 ? 28.310 19.146 -8.875 1.00 60.75 173 CYS A N 1
ATOM 1364 C CA . CYS A 1 173 ? 29.141 20.347 -9.037 1.00 60.75 173 CYS A CA 1
ATOM 1365 C C . CYS A 1 173 ? 30.571 20.030 -9.506 1.00 60.75 173 CYS A C 1
ATOM 1367 O O . CYS A 1 173 ? 31.144 20.790 -10.283 1.00 60.75 173 CYS A O 1
ATOM 1369 N N . GLN A 1 174 ? 31.149 18.908 -9.068 1.00 63.84 174 GLN A N 1
ATOM 1370 C CA . GLN A 1 174 ? 32.475 18.469 -9.515 1.00 63.84 174 GLN A CA 1
ATOM 1371 C C . GLN A 1 174 ? 32.473 17.938 -10.956 1.00 63.84 174 GLN A C 1
ATOM 1373 O O . GLN A 1 174 ? 33.479 18.061 -11.654 1.00 63.84 174 GLN A O 1
ATOM 1378 N N . SER A 1 175 ? 31.356 17.358 -11.404 1.00 62.91 175 SER A N 1
ATOM 1379 C CA . SER A 1 175 ? 31.229 16.759 -12.738 1.00 62.91 175 SER A CA 1
ATOM 1380 C C . SER A 1 175 ? 30.966 17.767 -13.867 1.00 62.91 175 SER A C 1
ATOM 1382 O O . SER A 1 175 ? 31.318 17.484 -15.011 1.00 62.91 175 SER A O 1
ATOM 1384 N N . ASP A 1 176 ? 30.399 18.942 -13.562 1.00 68.81 176 ASP A N 1
ATOM 1385 C CA . ASP A 1 176 ? 30.095 19.993 -14.548 1.00 68.81 176 ASP A CA 1
ATOM 1386 C C . ASP A 1 176 ? 30.356 21.410 -13.983 1.00 68.81 176 ASP A C 1
ATOM 1388 O O . ASP A 1 176 ? 29.444 22.091 -13.497 1.00 68.81 176 ASP A O 1
ATOM 1392 N N . PRO A 1 177 ? 31.617 21.883 -14.039 1.00 64.94 177 PRO A N 1
ATOM 1393 C CA . PRO A 1 177 ? 32.012 23.165 -13.455 1.00 64.94 177 PRO A CA 1
ATOM 1394 C C . PRO A 1 177 ? 31.391 24.385 -14.151 1.00 64.94 177 PRO A C 1
ATOM 1396 O O . PRO A 1 177 ? 31.248 25.436 -13.531 1.00 64.94 177 PRO A O 1
ATOM 1399 N N . LEU A 1 178 ? 31.036 24.267 -15.438 1.00 68.00 178 LEU A N 1
ATOM 1400 C CA . LEU A 1 178 ? 30.489 25.372 -16.236 1.00 68.00 178 LEU A CA 1
ATOM 1401 C C . LEU A 1 178 ? 29.034 25.655 -15.860 1.00 68.00 178 LEU A C 1
ATOM 1403 O O . LEU A 1 178 ? 28.672 26.810 -15.651 1.00 68.00 178 LEU A O 1
ATOM 1407 N N . ARG A 1 179 ? 28.229 24.604 -15.676 1.00 59.38 179 ARG A N 1
ATOM 1408 C CA . ARG A 1 179 ? 26.839 24.723 -15.217 1.00 59.38 179 ARG A CA 1
ATOM 1409 C C . ARG A 1 179 ? 26.741 25.232 -13.777 1.00 59.38 179 ARG A C 1
ATOM 1411 O O . ARG A 1 179 ? 25.800 25.939 -13.426 1.00 59.38 179 ARG A O 1
ATOM 1418 N N . PHE A 1 180 ? 27.737 24.913 -12.947 1.00 57.25 180 PHE A N 1
ATOM 1419 C CA . PHE A 1 180 ? 27.867 25.495 -11.613 1.00 57.25 180 PHE A CA 1
ATOM 1420 C C . PHE A 1 180 ? 28.191 26.992 -11.684 1.00 57.25 180 PHE A C 1
ATOM 1422 O O . PHE A 1 180 ? 27.576 27.772 -10.969 1.00 57.25 180 PHE A O 1
ATOM 1429 N N . GLN A 1 181 ? 29.086 27.411 -12.583 1.00 55.12 181 GLN A N 1
ATOM 1430 C CA . GLN A 1 181 ? 29.417 28.826 -12.781 1.00 55.12 181 GLN A CA 1
ATOM 1431 C C . GLN A 1 181 ? 28.198 29.652 -13.234 1.00 55.12 181 GLN A C 1
ATOM 1433 O O . GLN A 1 181 ? 27.987 30.746 -12.723 1.00 55.12 181 GLN A O 1
ATOM 1438 N N . GLU A 1 182 ? 27.348 29.105 -14.108 1.00 59.28 182 GLU A N 1
ATOM 1439 C CA . GLU A 1 182 ? 26.095 29.749 -14.539 1.00 59.28 182 GLU A CA 1
ATOM 1440 C C . GLU A 1 182 ? 25.075 29.921 -13.396 1.00 59.28 182 GLU A C 1
ATOM 1442 O O . GLU A 1 182 ? 24.363 30.923 -13.355 1.00 59.28 182 GLU A O 1
ATOM 1447 N N . LEU A 1 183 ? 25.028 28.987 -12.436 1.00 53.06 183 LEU A N 1
ATOM 1448 C CA . LEU A 1 183 ? 24.210 29.095 -11.215 1.00 53.06 183 LEU A CA 1
ATOM 1449 C C . LEU A 1 183 ? 24.736 30.153 -10.229 1.00 53.06 183 LEU A C 1
ATOM 1451 O O . LEU A 1 183 ? 23.978 30.637 -9.389 1.00 53.06 183 LEU A O 1
ATOM 1455 N N . LEU A 1 184 ? 26.026 30.497 -10.304 1.00 52.00 184 LEU A N 1
ATOM 1456 C CA . LEU A 1 184 ? 26.672 31.474 -9.423 1.00 52.00 184 LEU A CA 1
ATOM 1457 C C . LEU A 1 184 ? 26.505 32.932 -9.896 1.00 52.00 184 LEU A C 1
ATOM 1459 O O . LEU A 1 184 ? 26.668 33.839 -9.081 1.00 52.00 184 LEU A O 1
ATOM 1463 N N . ASP A 1 185 ? 26.173 33.162 -11.170 1.00 54.69 185 ASP A N 1
ATOM 1464 C CA . ASP A 1 185 ? 26.197 34.490 -11.810 1.00 54.69 185 ASP A CA 1
ATOM 1465 C C . ASP A 1 185 ? 24.868 35.284 -11.713 1.00 54.69 185 ASP A C 1
ATOM 1467 O O . ASP A 1 185 ? 24.753 36.371 -12.282 1.00 54.69 185 ASP A O 1
ATOM 1471 N N . THR A 1 186 ? 23.860 34.808 -10.969 1.00 48.50 186 THR A N 1
ATOM 1472 C CA . THR A 1 186 ? 22.628 35.578 -10.685 1.00 48.50 186 THR A CA 1
ATOM 1473 C C . THR A 1 186 ? 22.705 36.338 -9.344 1.00 48.50 186 THR A C 1
ATOM 1475 O O . THR A 1 186 ? 22.895 35.731 -8.293 1.00 48.50 186 THR A O 1
ATOM 1478 N N . ASP A 1 187 ? 22.557 37.669 -9.429 1.00 42.66 187 ASP A N 1
ATOM 1479 C CA . ASP A 1 187 ? 22.821 38.764 -8.464 1.00 42.66 187 ASP A CA 1
ATOM 1480 C C . ASP A 1 187 ? 22.431 38.600 -6.965 1.00 42.66 187 ASP A C 1
ATOM 1482 O O . ASP A 1 187 ? 21.332 38.167 -6.628 1.00 42.66 187 ASP A O 1
ATOM 1486 N N . ASP A 1 188 ? 23.336 39.108 -6.101 1.00 45.47 188 ASP A N 1
ATOM 1487 C CA . ASP A 1 188 ? 23.266 39.478 -4.661 1.00 45.47 188 ASP A CA 1
ATOM 1488 C C . ASP A 1 188 ? 22.773 38.454 -3.605 1.00 45.47 188 ASP A C 1
ATOM 1490 O O . ASP A 1 188 ? 21.603 38.114 -3.512 1.00 45.47 188 ASP A O 1
ATOM 1494 N N . THR A 1 189 ? 23.544 38.026 -2.593 1.00 52.50 189 THR A N 1
ATOM 1495 C CA . THR A 1 189 ? 24.988 37.758 -2.493 1.00 52.50 189 THR A CA 1
ATOM 1496 C C . THR A 1 189 ? 25.106 36.271 -2.152 1.00 52.50 189 THR A C 1
ATOM 1498 O O . THR A 1 189 ? 25.122 35.870 -0.984 1.00 52.50 189 THR A O 1
ATOM 1501 N N . LEU A 1 190 ? 25.145 35.436 -3.189 1.00 47.62 190 LEU A N 1
ATOM 1502 C CA . LEU A 1 190 ? 25.171 33.978 -3.076 1.00 47.62 190 LEU A CA 1
ATOM 1503 C C . LEU A 1 190 ? 26.338 33.489 -2.204 1.00 47.62 190 LEU A C 1
ATOM 1505 O O . LEU A 1 190 ? 26.154 32.591 -1.397 1.00 47.62 190 LEU A O 1
ATOM 1509 N N . ALA A 1 191 ? 27.485 34.172 -2.237 1.00 52.69 191 ALA A N 1
ATOM 1510 C CA . ALA A 1 191 ? 28.618 33.896 -1.353 1.00 52.69 191 ALA A CA 1
ATOM 1511 C C . ALA A 1 191 ? 28.296 34.093 0.146 1.00 52.69 191 ALA A C 1
ATOM 1513 O O . ALA A 1 191 ? 28.830 33.379 0.991 1.00 52.69 191 ALA A O 1
ATOM 1514 N N . THR A 1 192 ? 27.412 35.030 0.503 1.00 54.03 192 THR A N 1
ATOM 1515 C CA . THR A 1 192 ? 26.988 35.276 1.894 1.00 54.03 192 THR A CA 1
ATOM 1516 C C . THR A 1 192 ? 25.972 34.233 2.355 1.00 54.03 192 THR A C 1
ATOM 1518 O O . THR A 1 192 ? 26.042 33.768 3.494 1.00 54.03 192 THR A O 1
ATOM 1521 N N . ALA A 1 193 ? 25.049 33.841 1.471 1.00 49.97 193 ALA A N 1
ATOM 1522 C CA . ALA A 1 193 ? 24.081 32.777 1.730 1.00 49.97 193 ALA A CA 1
ATOM 1523 C C . ALA A 1 193 ? 24.766 31.401 1.801 1.00 49.97 193 ALA A C 1
ATOM 1525 O O . ALA A 1 193 ? 24.560 30.672 2.763 1.00 49.97 193 ALA A O 1
ATOM 1526 N N . GLN A 1 194 ? 25.669 31.098 0.866 1.00 57.00 194 GLN A N 1
ATOM 1527 C CA . GLN A 1 194 ? 26.498 29.890 0.853 1.00 57.00 194 GLN A CA 1
ATOM 1528 C C . GLN A 1 194 ? 27.427 29.831 2.060 1.00 57.00 194 GLN A C 1
ATOM 1530 O O . GLN A 1 194 ? 27.542 28.775 2.663 1.00 57.00 194 GLN A O 1
ATOM 1535 N N . LYS A 1 195 ? 28.043 30.948 2.471 1.00 60.19 195 LYS A N 1
ATOM 1536 C CA . LYS A 1 195 ? 28.860 30.979 3.690 1.00 60.19 195 LYS A CA 1
ATOM 1537 C C . LYS A 1 195 ? 28.020 30.745 4.943 1.00 60.19 195 LYS A C 1
ATOM 1539 O O . LYS A 1 195 ? 28.493 30.059 5.832 1.00 60.19 195 LYS A O 1
ATOM 1544 N N . LYS A 1 196 ? 26.787 31.261 5.020 1.00 60.53 196 LYS A N 1
ATOM 1545 C CA . LYS A 1 196 ? 25.874 30.960 6.136 1.00 60.53 196 LYS A CA 1
ATOM 1546 C C . LYS A 1 196 ? 25.414 29.505 6.138 1.00 60.53 196 LYS A C 1
ATOM 1548 O O . LYS A 1 196 ? 25.429 28.901 7.196 1.00 60.53 196 LYS A O 1
ATOM 1553 N N . ILE A 1 197 ? 25.052 28.952 4.982 1.00 62.22 197 ILE A N 1
ATOM 1554 C CA . ILE A 1 197 ? 24.611 27.557 4.853 1.00 62.22 197 ILE A CA 1
ATOM 1555 C C . ILE A 1 197 ? 25.774 26.606 5.153 1.00 62.22 197 ILE A C 1
ATOM 1557 O O . ILE A 1 197 ? 25.624 25.716 5.974 1.00 62.22 197 ILE A O 1
ATOM 1561 N N . LEU A 1 198 ? 26.959 26.834 4.578 1.00 62.12 198 LEU A N 1
ATOM 1562 C CA . LEU A 1 198 ? 28.156 26.037 4.863 1.00 62.12 198 LEU A CA 1
ATOM 1563 C C . LEU A 1 198 ? 28.621 26.176 6.313 1.00 62.12 198 LEU A C 1
ATOM 1565 O O . LEU A 1 198 ? 29.055 25.184 6.875 1.00 62.12 198 LEU A O 1
ATOM 1569 N N . GLN A 1 199 ? 28.529 27.365 6.922 1.00 67.06 199 GLN A N 1
ATOM 1570 C CA . GLN A 1 199 ? 28.871 27.563 8.335 1.00 67.06 199 GLN A CA 1
ATOM 1571 C C . GLN A 1 199 ? 27.868 26.861 9.256 1.00 67.06 199 GLN A C 1
ATOM 1573 O O . GLN A 1 199 ? 28.296 26.205 10.190 1.00 67.06 199 GLN A O 1
ATOM 1578 N N . GLN A 1 200 ? 26.564 26.938 8.966 1.00 62.06 200 GLN A N 1
ATOM 1579 C CA . GLN A 1 200 ? 25.526 26.218 9.711 1.00 62.06 200 GLN A CA 1
ATOM 1580 C C . GLN A 1 200 ? 25.743 24.698 9.612 1.00 62.06 200 GLN A C 1
ATOM 1582 O O . GLN A 1 200 ? 25.754 24.016 10.624 1.00 62.06 200 GLN A O 1
ATOM 1587 N N . LEU A 1 201 ? 26.030 24.190 8.408 1.00 57.38 201 LEU A N 1
ATOM 1588 C CA . LEU A 1 201 ? 26.340 22.777 8.173 1.00 57.38 201 LEU A CA 1
ATOM 1589 C C . LEU A 1 201 ? 27.640 22.329 8.863 1.00 57.38 201 LEU A C 1
ATOM 1591 O O . LEU A 1 201 ? 27.713 21.201 9.339 1.00 57.38 201 LEU A O 1
ATOM 1595 N N . PHE A 1 202 ? 28.658 23.195 8.936 1.00 60.56 202 PHE A N 1
ATOM 1596 C CA . PHE A 1 202 ? 29.900 22.908 9.662 1.00 60.56 202 PHE A CA 1
ATOM 1597 C C . PHE A 1 202 ? 29.690 22.911 11.180 1.00 60.56 202 PHE A C 1
ATOM 1599 O O . PHE A 1 202 ? 30.173 22.010 11.860 1.00 60.56 202 PHE A O 1
ATOM 1606 N N . ASP A 1 203 ? 28.966 23.899 11.706 1.00 63.59 203 ASP A N 1
ATOM 1607 C CA . ASP A 1 203 ? 28.695 24.044 13.138 1.00 63.59 203 ASP A CA 1
ATOM 1608 C C . ASP A 1 203 ? 27.787 22.908 13.655 1.00 63.59 203 ASP A C 1
ATOM 1610 O O . ASP A 1 203 ? 27.989 22.441 14.775 1.00 63.59 203 ASP A O 1
ATOM 1614 N N . ASP A 1 204 ? 26.862 22.410 12.825 1.00 55.53 204 ASP A N 1
ATOM 1615 C CA . ASP A 1 204 ? 26.013 21.251 13.134 1.00 55.53 204 ASP A CA 1
ATOM 1616 C C . ASP A 1 204 ? 26.791 19.921 13.025 1.00 55.53 204 ASP A C 1
ATOM 1618 O O . ASP A 1 204 ? 26.537 18.998 13.791 1.00 55.53 204 ASP A O 1
ATOM 1622 N N . SER A 1 205 ? 27.794 19.826 12.138 1.00 50.75 205 SER A N 1
ATOM 1623 C CA . SER A 1 205 ? 28.661 18.635 12.024 1.00 50.75 205 SER A CA 1
ATOM 1624 C C . SER A 1 205 ? 29.700 18.498 13.145 1.00 50.75 205 SER A C 1
ATOM 1626 O O . SER A 1 205 ? 30.191 17.405 13.398 1.00 50.75 205 SER A O 1
ATOM 1628 N N . LEU A 1 206 ? 30.037 19.601 13.822 1.00 49.69 206 LEU A N 1
ATOM 1629 C CA . LEU A 1 206 ? 31.038 19.640 14.895 1.00 49.69 206 LEU A CA 1
ATOM 1630 C C . LEU A 1 206 ? 30.443 19.409 16.296 1.00 49.69 206 LEU A C 1
ATOM 1632 O O . LEU A 1 206 ? 31.185 19.450 17.276 1.00 49.69 206 LEU A O 1
ATOM 1636 N N . GLN A 1 207 ? 29.128 19.189 16.415 1.00 50.69 207 GLN A N 1
ATOM 1637 C CA . GLN A 1 207 ? 28.478 18.877 17.696 1.00 50.69 207 GLN A CA 1
ATOM 1638 C C . GLN A 1 207 ? 28.387 17.377 18.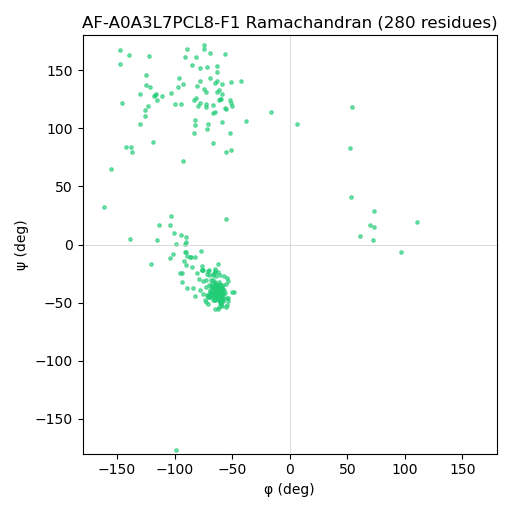017 1.00 50.69 207 GLN A C 1
ATOM 1640 O O . GLN A 1 207 ? 28.049 17.057 19.153 1.00 50.69 207 GLN A O 1
ATOM 1645 N N . ASP A 1 208 ? 28.762 16.489 17.090 1.00 51.03 208 ASP A N 1
ATOM 1646 C CA . ASP A 1 208 ? 28.681 15.029 17.279 1.00 51.03 208 ASP A CA 1
ATOM 1647 C C . ASP A 1 208 ? 30.056 14.322 17.332 1.00 51.03 208 ASP A C 1
ATOM 1649 O O . ASP A 1 208 ? 30.141 13.101 17.223 1.00 51.03 208 ASP A O 1
ATOM 1653 N N . GLU A 1 209 ? 31.158 15.048 17.555 1.00 47.09 209 GLU A N 1
ATOM 1654 C CA . GLU A 1 209 ? 32.464 14.429 17.838 1.00 47.09 209 GLU A CA 1
ATOM 1655 C C . GLU A 1 209 ? 32.684 14.273 19.349 1.00 47.09 209 GLU A C 1
ATOM 1657 O O . GLU A 1 209 ? 33.471 15.009 19.930 1.00 47.09 209 GLU A O 1
ATOM 1662 N N . ASP A 1 210 ? 31.972 13.341 19.989 1.00 45.91 210 ASP A N 1
ATOM 1663 C CA . ASP A 1 210 ? 32.359 12.791 21.303 1.00 45.91 210 ASP A CA 1
ATOM 1664 C C . ASP A 1 210 ? 31.657 11.446 21.617 1.00 45.91 210 ASP A C 1
ATOM 1666 O O . ASP A 1 210 ? 31.407 11.133 22.781 1.00 45.91 210 ASP A O 1
ATOM 1670 N N . ASP A 1 211 ? 31.365 10.609 20.610 1.00 50.00 211 ASP A N 1
ATOM 1671 C CA . ASP A 1 211 ? 31.090 9.188 20.874 1.00 50.00 211 ASP A CA 1
ATOM 1672 C C . ASP A 1 211 ? 31.988 8.273 20.033 1.00 50.00 211 ASP A C 1
ATOM 1674 O O . ASP A 1 211 ? 32.020 8.282 18.801 1.00 50.00 211 ASP A O 1
ATOM 1678 N N . GLU A 1 212 ? 32.815 7.531 20.761 1.00 47.25 212 GLU A N 1
ATOM 1679 C CA . GLU A 1 212 ? 33.902 6.709 20.267 1.00 47.25 212 GLU A CA 1
ATOM 1680 C C . GLU A 1 212 ? 33.391 5.521 19.434 1.00 47.25 212 GLU A C 1
ATOM 1682 O O . GLU A 1 212 ? 32.741 4.612 19.940 1.00 47.25 212 GLU A O 1
ATOM 1687 N N . GLY A 1 213 ? 33.811 5.474 18.169 1.00 51.31 213 GLY A N 1
ATOM 1688 C CA . GLY A 1 213 ? 34.330 4.266 17.522 1.00 51.31 213 GLY A CA 1
ATOM 1689 C C . GLY A 1 213 ? 33.478 2.992 17.587 1.00 51.31 213 GLY A C 1
ATOM 1690 O O . GLY A 1 213 ? 33.799 2.061 18.325 1.00 51.31 213 GLY A O 1
ATOM 1691 N N . GLY A 1 214 ? 32.508 2.881 16.681 1.00 40.97 214 GLY A N 1
ATOM 1692 C CA . GLY A 1 214 ? 31.941 1.611 16.224 1.00 40.97 214 GLY A CA 1
ATOM 1693 C C . GLY A 1 214 ? 32.223 1.436 14.733 1.00 40.97 214 GLY A C 1
ATOM 1694 O O . GLY A 1 214 ? 32.002 2.354 13.959 1.00 40.97 214 GLY A O 1
ATOM 1695 N N . GLN A 1 215 ? 32.784 0.290 14.353 1.00 41.38 215 GLN A N 1
ATOM 1696 C CA . GLN A 1 215 ? 33.213 -0.048 12.993 1.00 41.38 215 GLN A CA 1
ATOM 1697 C C . GLN A 1 215 ? 32.134 0.189 11.931 1.00 41.38 215 GLN A C 1
ATOM 1699 O O . GLN A 1 215 ? 30.994 -0.223 12.124 1.00 41.38 215 GLN A O 1
ATOM 1704 N N . ASP A 1 216 ? 32.577 0.718 10.786 1.00 43.06 216 ASP A N 1
ATOM 1705 C CA . ASP A 1 216 ? 31.931 0.665 9.473 1.00 43.06 216 ASP A CA 1
ATOM 1706 C C . ASP A 1 216 ? 31.561 -0.789 9.117 1.00 43.06 216 ASP A C 1
ATOM 1708 O O . ASP A 1 216 ? 32.297 -1.514 8.440 1.00 43.06 216 ASP A O 1
ATOM 1712 N N . GLY A 1 217 ? 30.438 -1.261 9.641 1.00 42.91 217 GLY A N 1
ATOM 1713 C CA . GLY A 1 217 ? 29.656 -2.283 8.982 1.00 42.91 217 GLY A CA 1
ATOM 1714 C C . GLY A 1 217 ? 28.821 -1.567 7.939 1.00 42.91 217 GLY A C 1
ATOM 1715 O O . GLY A 1 217 ? 28.117 -0.623 8.285 1.00 42.91 217 GLY A O 1
ATOM 1716 N N . ASP A 1 218 ? 28.898 -2.009 6.684 1.00 46.31 218 ASP A N 1
ATOM 1717 C CA . ASP A 1 218 ? 27.829 -1.810 5.707 1.00 46.31 218 ASP A CA 1
ATOM 1718 C C . ASP A 1 218 ? 26.537 -2.388 6.319 1.00 46.31 218 ASP A C 1
ATOM 1720 O O . ASP A 1 218 ? 26.150 -3.527 6.045 1.00 46.31 218 ASP A O 1
ATOM 1724 N N . GLU A 1 219 ? 25.890 -1.645 7.218 1.00 52.50 219 GLU A N 1
ATOM 1725 C CA . GLU A 1 219 ? 24.497 -1.864 7.558 1.00 52.50 219 GLU A CA 1
ATOM 1726 C C . GLU A 1 219 ? 23.738 -1.499 6.294 1.00 52.50 219 GLU A C 1
ATOM 1728 O O . GLU A 1 219 ? 23.351 -0.358 6.050 1.00 52.50 219 GLU A O 1
ATOM 1733 N N . HIS A 1 220 ? 23.589 -2.500 5.429 1.00 54.62 220 HIS A N 1
ATOM 1734 C CA . HIS A 1 220 ? 22.472 -2.549 4.517 1.00 54.62 220 HIS A CA 1
ATOM 1735 C C . HIS A 1 220 ? 21.229 -2.376 5.381 1.00 54.62 220 HIS A C 1
ATOM 1737 O O . HIS A 1 220 ? 20.774 -3.332 6.007 1.00 54.62 220 HIS A O 1
ATOM 1743 N N . THR A 1 221 ? 20.738 -1.142 5.465 1.00 61.47 221 THR A N 1
ATOM 1744 C CA . THR A 1 221 ? 19.447 -0.845 6.056 1.00 61.47 221 THR A CA 1
ATOM 1745 C C . THR A 1 221 ? 18.435 -1.637 5.250 1.00 61.47 221 THR A C 1
ATOM 1747 O O . THR A 1 221 ? 18.206 -1.391 4.062 1.00 61.47 221 THR A O 1
ATOM 1750 N N . GLU A 1 222 ? 17.946 -2.707 5.868 1.00 71.19 222 GLU A N 1
ATOM 1751 C CA . GLU A 1 222 ? 16.894 -3.525 5.298 1.00 71.19 222 GLU A CA 1
ATOM 1752 C C . GLU A 1 222 ? 15.697 -2.601 5.068 1.00 71.19 222 GLU A C 1
ATOM 1754 O O . GLU A 1 222 ? 15.350 -1.794 5.930 1.00 71.19 222 GLU A O 1
ATOM 1759 N N . TYR A 1 223 ? 15.137 -2.632 3.860 1.00 79.75 223 TYR A N 1
ATOM 1760 C CA . TYR A 1 223 ? 14.001 -1.783 3.527 1.00 79.75 223 TYR A CA 1
ATOM 1761 C C . TYR A 1 223 ? 12.825 -2.141 4.444 1.00 79.75 223 TYR A C 1
ATOM 1763 O O . TYR A 1 223 ? 12.394 -3.295 4.496 1.00 79.75 223 TYR A O 1
ATOM 1771 N N . GLU A 1 224 ? 12.306 -1.140 5.149 1.00 82.69 224 GLU A N 1
ATOM 1772 C CA . GLU A 1 224 ? 11.116 -1.272 5.977 1.00 82.69 224 GLU A CA 1
ATOM 1773 C C . GLU A 1 224 ? 9.909 -0.717 5.218 1.00 82.69 224 GLU A C 1
ATOM 1775 O O . GLU A 1 224 ? 9.899 0.464 4.863 1.00 82.69 224 GLU A O 1
ATOM 1780 N N . PRO A 1 225 ? 8.869 -1.530 4.973 1.00 84.00 225 PRO A N 1
ATOM 1781 C CA . PRO A 1 225 ? 7.680 -1.031 4.311 1.00 84.00 225 PRO A CA 1
ATOM 1782 C C . PRO A 1 225 ? 6.976 0.073 5.099 1.00 84.00 225 PRO A C 1
ATOM 1784 O O . PRO A 1 225 ? 6.676 -0.098 6.281 1.00 84.00 225 PRO A O 1
ATOM 1787 N N . ALA A 1 226 ? 6.628 1.156 4.403 1.00 87.00 226 ALA A N 1
ATOM 1788 C CA . ALA A 1 226 ? 5.856 2.277 4.945 1.00 87.00 226 ALA A CA 1
ATOM 1789 C C . ALA A 1 226 ? 4.366 2.235 4.552 1.00 87.00 226 ALA A C 1
ATOM 1791 O O . ALA A 1 226 ? 3.630 3.202 4.751 1.00 87.00 226 ALA A O 1
ATOM 1792 N N . HIS A 1 227 ? 3.899 1.130 3.964 1.00 92.88 227 HIS A N 1
ATOM 1793 C CA . HIS A 1 227 ? 2.506 0.975 3.564 1.00 92.88 227 HIS A CA 1
ATOM 1794 C C . HIS A 1 227 ? 2.020 -0.482 3.662 1.00 92.88 227 HIS A C 1
ATOM 1796 O O . HIS A 1 227 ? 2.789 -1.433 3.838 1.00 92.88 227 HIS A O 1
ATOM 1802 N N . SER A 1 228 ? 0.707 -0.680 3.566 1.00 94.62 228 SER A N 1
ATOM 1803 C CA . SER A 1 228 ? 0.086 -2.002 3.535 1.00 94.62 228 SER A CA 1
ATOM 1804 C C . SER A 1 228 ? -1.172 -2.067 2.692 1.00 94.62 228 SER A C 1
ATOM 1806 O O . SER A 1 228 ? -1.899 -1.087 2.555 1.00 94.62 228 SER A O 1
ATOM 1808 N N . ILE A 1 229 ? -1.478 -3.274 2.217 1.00 95.31 229 ILE A N 1
ATOM 1809 C CA . ILE A 1 229 ? -2.751 -3.595 1.572 1.00 95.31 229 ILE A CA 1
ATOM 1810 C C . ILE A 1 229 ? -3.500 -4.627 2.414 1.00 95.31 229 ILE A C 1
ATOM 1812 O O . ILE A 1 229 ? -2.950 -5.671 2.771 1.00 95.31 229 ILE A O 1
ATOM 1816 N N . HIS A 1 230 ? -4.770 -4.343 2.698 1.00 95.12 230 HIS A N 1
ATOM 1817 C CA . HIS A 1 230 ? -5.672 -5.235 3.420 1.00 95.12 230 HIS A CA 1
ATOM 1818 C C . HIS A 1 230 ? -6.854 -5.637 2.540 1.00 95.12 230 HIS A C 1
ATOM 1820 O O . HIS A 1 230 ? -7.562 -4.793 1.982 1.00 95.12 230 HIS A O 1
ATOM 1826 N N . TRP A 1 231 ? -7.085 -6.942 2.436 1.00 95.31 231 TRP A N 1
ATOM 1827 C CA . TRP A 1 231 ? -8.176 -7.507 1.639 1.00 95.31 231 TRP A CA 1
ATOM 1828 C C . TRP A 1 231 ? -9.521 -7.467 2.382 1.00 95.31 231 TRP A C 1
ATOM 1830 O O . TRP A 1 231 ? -9.529 -7.391 3.610 1.00 95.31 231 TRP A O 1
ATOM 1840 N N . PRO A 1 232 ? -10.672 -7.585 1.685 1.00 94.44 232 PRO A N 1
ATOM 1841 C CA . PRO A 1 232 ? -11.999 -7.539 2.316 1.00 94.44 232 PRO A CA 1
ATOM 1842 C C . PRO A 1 232 ? -12.179 -8.462 3.536 1.00 94.44 232 PRO A C 1
ATOM 1844 O O . PRO A 1 232 ? -12.757 -8.060 4.552 1.00 94.44 232 PRO A O 1
ATOM 1847 N N . ASP A 1 233 ? -11.650 -9.688 3.473 1.00 93.50 233 ASP A N 1
ATOM 1848 C CA . ASP A 1 233 ? -11.721 -10.646 4.585 1.00 93.50 233 ASP A CA 1
ATOM 1849 C C .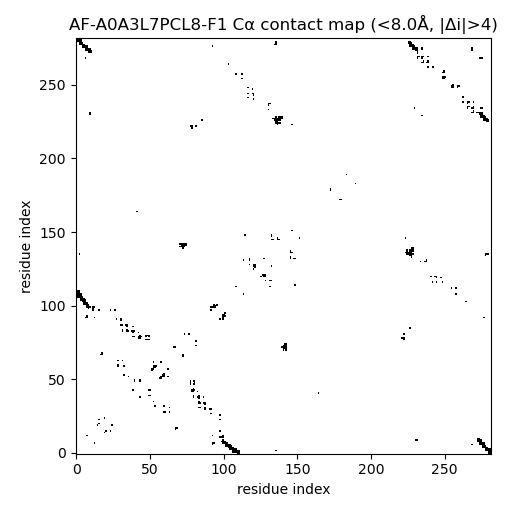 ASP A 1 233 ? -10.886 -10.185 5.791 1.00 93.50 233 ASP A C 1
ATOM 1851 O O . ASP A 1 233 ? -11.301 -10.344 6.942 1.00 93.50 233 ASP A O 1
ATOM 1855 N N . GLU A 1 234 ? -9.736 -9.561 5.534 1.00 93.50 234 GLU A N 1
ATOM 1856 C CA . GLU A 1 234 ? -8.857 -9.008 6.565 1.00 93.50 234 GLU A CA 1
ATOM 1857 C C . GLU A 1 234 ? -9.475 -7.762 7.193 1.00 93.50 234 GLU A C 1
ATOM 1859 O O . GLU A 1 234 ? -9.514 -7.666 8.413 1.00 93.50 234 GLU A O 1
ATOM 1864 N N . ILE A 1 235 ? -10.057 -6.864 6.395 1.00 94.94 235 ILE A N 1
ATOM 1865 C CA . ILE A 1 235 ? -10.810 -5.694 6.877 1.00 94.94 235 ILE A CA 1
ATOM 1866 C C . ILE A 1 235 ? -11.964 -6.142 7.784 1.00 94.94 235 ILE A C 1
ATOM 1868 O O . ILE A 1 235 ? -12.188 -5.578 8.856 1.00 94.94 235 ILE A O 1
ATOM 1872 N N . SER A 1 236 ? -12.677 -7.202 7.393 1.00 94.06 236 SER A N 1
ATOM 1873 C CA . SER A 1 236 ? -13.745 -7.792 8.206 1.00 94.06 236 SER A CA 1
ATOM 1874 C C . SER A 1 236 ? -13.226 -8.352 9.531 1.00 94.06 236 SER A C 1
ATOM 1876 O O . SER A 1 236 ? -13.916 -8.276 10.551 1.00 94.06 236 SER A O 1
ATOM 1878 N N . GLN A 1 237 ? -12.022 -8.928 9.536 1.00 93.19 237 GLN A N 1
ATOM 1879 C CA . GLN A 1 237 ? -11.375 -9.392 10.758 1.00 93.19 237 GLN A CA 1
ATOM 1880 C C . GLN A 1 237 ? -10.919 -8.215 11.630 1.00 93.19 237 GLN A C 1
ATOM 1882 O O . GLN A 1 237 ? -11.233 -8.194 12.818 1.00 93.19 237 GLN A O 1
ATOM 1887 N N . MET A 1 238 ? -10.298 -7.194 11.037 1.00 94.06 238 MET A N 1
ATOM 1888 C CA . MET A 1 238 ? -9.900 -5.960 11.718 1.00 94.06 238 MET A CA 1
ATOM 1889 C C . MET A 1 238 ? -11.092 -5.276 12.384 1.00 94.06 238 MET A C 1
ATOM 1891 O O . MET A 1 238 ? -10.983 -4.844 13.526 1.00 94.06 238 MET A O 1
ATOM 1895 N N . LEU A 1 239 ? -12.256 -5.227 11.728 1.00 95.19 239 LEU A N 1
ATOM 1896 C CA . LEU A 1 239 ? -13.465 -4.678 12.339 1.00 95.19 239 LEU A CA 1
ATOM 1897 C C . LEU A 1 239 ? -13.883 -5.470 13.583 1.00 95.19 239 LEU A C 1
ATOM 1899 O O . LEU A 1 239 ? -14.167 -4.879 14.622 1.00 95.19 239 LEU A O 1
ATOM 1903 N N . LYS A 1 240 ? -13.914 -6.807 13.507 1.00 93.88 240 LYS A N 1
ATOM 1904 C CA . LYS A 1 240 ? -14.255 -7.656 14.665 1.00 93.88 240 LYS A CA 1
ATOM 1905 C C . LYS A 1 240 ? -13.290 -7.424 15.822 1.00 93.88 240 LYS A C 1
ATOM 1907 O O . LYS A 1 240 ? -13.724 -7.317 16.969 1.00 93.88 240 LYS A O 1
ATOM 1912 N N . ASP A 1 241 ? -12.007 -7.317 15.507 1.00 93.12 241 ASP A N 1
ATOM 1913 C CA . ASP A 1 241 ? -10.956 -7.077 16.485 1.00 93.12 241 ASP A CA 1
ATOM 1914 C C . ASP A 1 241 ? -11.125 -5.696 17.126 1.00 93.12 241 ASP A C 1
ATOM 1916 O O . ASP A 1 241 ? -11.179 -5.589 18.352 1.00 93.12 241 ASP A O 1
ATOM 1920 N N . LEU A 1 242 ? -11.346 -4.653 16.324 1.00 94.44 242 LEU A N 1
ATOM 1921 C CA . LEU A 1 242 ? -11.600 -3.296 16.803 1.00 94.44 242 LEU A CA 1
ATOM 1922 C C . LEU A 1 242 ? -12.864 -3.213 17.678 1.00 94.44 242 LEU A C 1
ATOM 1924 O O . LEU A 1 242 ? -12.883 -2.515 18.694 1.00 94.44 242 LEU A O 1
ATOM 1928 N N . MET A 1 243 ? -13.919 -3.954 17.333 1.00 95.38 243 MET A N 1
ATOM 1929 C CA . MET A 1 243 ? -15.143 -4.032 18.138 1.00 95.38 243 MET A CA 1
ATOM 1930 C C . MET A 1 243 ? -14.933 -4.787 19.459 1.00 95.38 243 MET A C 1
ATOM 1932 O O . MET A 1 243 ? -15.619 -4.513 20.444 1.00 95.38 243 MET A O 1
ATOM 1936 N N . SER A 1 244 ? -13.964 -5.706 19.530 1.00 94.38 244 SER A N 1
ATOM 1937 C CA . SER A 1 244 ? -13.644 -6.421 20.775 1.00 94.38 244 SER A CA 1
ATOM 1938 C C . SER A 1 244 ? -13.062 -5.501 21.861 1.00 94.38 244 SER A C 1
ATOM 1940 O O . SER A 1 244 ? -13.238 -5.764 23.053 1.00 94.38 244 SER A O 1
ATOM 1942 N N . ILE A 1 245 ? -12.448 -4.383 21.453 1.00 94.81 245 ILE A N 1
ATOM 1943 C CA . ILE A 1 245 ? -11.890 -3.339 22.326 1.00 94.81 245 ILE A CA 1
ATOM 1944 C C . ILE A 1 245 ? -12.767 -2.074 22.385 1.00 94.81 245 ILE A C 1
ATOM 1946 O O . ILE A 1 245 ? -12.311 -1.035 22.857 1.00 94.81 245 ILE A O 1
ATOM 1950 N N . ASP A 1 246 ? -14.038 -2.140 21.972 1.00 96.12 246 ASP A N 1
ATOM 1951 C CA . ASP A 1 246 ? -14.928 -0.967 21.882 1.00 96.12 246 ASP A CA 1
ATOM 1952 C C . ASP A 1 246 ? -15.024 -0.165 23.184 1.00 96.12 246 ASP A C 1
ATOM 1954 O O . ASP A 1 246 ? -14.853 1.054 23.213 1.00 96.12 246 ASP A O 1
ATOM 1958 N N . LYS A 1 247 ? -15.247 -0.863 24.301 1.00 96.12 247 LYS A N 1
ATOM 1959 C CA . LYS A 1 247 ? -15.413 -0.224 25.606 1.00 96.12 247 LYS A CA 1
ATOM 1960 C C . LYS A 1 247 ? -14.168 0.557 26.058 1.00 96.12 247 LYS A C 1
ATOM 1962 O O . LYS A 1 247 ? -14.341 1.728 26.397 1.00 96.12 247 LYS A O 1
ATOM 1967 N N . PRO A 1 248 ? -12.955 -0.031 26.130 1.00 96.00 248 PRO A N 1
ATOM 1968 C CA . PRO A 1 248 ? -11.775 0.725 26.542 1.00 96.00 248 PRO A CA 1
ATOM 1969 C C . PRO A 1 248 ? -11.429 1.858 25.569 1.00 96.00 248 PRO A C 1
ATOM 1971 O O . PRO A 1 248 ? -11.040 2.924 26.037 1.00 96.00 248 PRO A O 1
ATOM 1974 N N . MET A 1 249 ? -11.636 1.685 24.258 1.00 96.31 249 MET A N 1
ATOM 1975 C CA . MET A 1 249 ? -11.323 2.734 23.281 1.00 96.31 249 MET A CA 1
ATOM 1976 C C . MET A 1 249 ? -12.275 3.930 23.369 1.00 96.31 249 MET A C 1
ATOM 1978 O O . MET A 1 249 ? -11.821 5.066 23.428 1.00 96.31 249 MET A O 1
ATOM 1982 N N . LYS A 1 250 ? -13.589 3.705 23.505 1.00 95.00 250 LYS A N 1
ATOM 1983 C CA . LYS A 1 250 ? -14.565 4.794 23.718 1.00 95.00 250 LYS A CA 1
ATOM 1984 C C . LYS A 1 250 ? -14.389 5.532 25.046 1.00 95.00 250 LYS A C 1
ATOM 1986 O O . LYS A 1 250 ? -14.861 6.655 25.195 1.00 95.00 250 LYS A O 1
ATOM 1991 N N . GLN A 1 251 ? -13.770 4.889 26.035 1.00 95.12 251 GLN A N 1
ATOM 1992 C CA . GLN A 1 251 ? -13.453 5.499 27.329 1.00 95.12 251 GLN A CA 1
ATOM 1993 C C . GLN A 1 251 ? -12.112 6.240 27.317 1.00 95.12 251 GLN A C 1
ATOM 1995 O O . GLN A 1 251 ? -11.819 6.971 28.265 1.00 95.12 251 GLN A O 1
ATOM 2000 N N . ASN A 1 252 ? -11.311 6.064 26.265 1.00 93.81 252 ASN A N 1
ATOM 2001 C CA . ASN A 1 252 ? -10.062 6.773 26.089 1.00 93.81 252 ASN A CA 1
ATOM 2002 C C . ASN A 1 252 ? -10.343 8.159 25.491 1.00 93.81 252 ASN A C 1
ATOM 2004 O O . ASN A 1 252 ? -10.611 8.291 24.300 1.00 93.81 252 ASN A O 1
ATOM 2008 N N . GLY A 1 253 ? -10.295 9.195 26.332 1.00 90.69 253 GLY A N 1
ATOM 2009 C CA . GLY A 1 253 ? -10.599 10.571 25.927 1.00 90.69 253 GLY A CA 1
ATOM 2010 C C . GLY A 1 253 ? -9.659 11.155 24.867 1.00 90.69 253 GLY A C 1
ATOM 2011 O O . GLY A 1 253 ? -10.021 12.148 24.252 1.00 90.69 253 GLY A O 1
ATOM 2012 N N . GLU A 1 254 ? -8.491 10.548 24.647 1.00 95.81 254 GLU A N 1
ATOM 2013 C CA . GLU A 1 254 ? -7.527 10.960 23.620 1.00 95.81 254 GLU A CA 1
ATOM 2014 C C . GLU A 1 254 ? -7.859 10.363 22.245 1.00 95.81 254 GLU A C 1
ATOM 2016 O O . GLU A 1 254 ? -7.743 11.038 21.227 1.00 95.81 254 GLU A O 1
ATOM 2021 N N . PHE A 1 255 ? -8.334 9.114 22.214 1.00 96.38 255 PHE A N 1
ATOM 2022 C CA . PHE A 1 255 ? -8.480 8.341 20.975 1.00 96.38 255 PHE A CA 1
ATOM 2023 C C . PHE A 1 255 ? -9.923 7.985 20.601 1.00 96.38 255 PHE A C 1
ATOM 2025 O O . PHE A 1 255 ? -10.146 7.282 19.617 1.00 96.38 255 PHE A O 1
ATOM 2032 N N . ALA A 1 256 ? -10.922 8.448 21.355 1.00 95.38 256 ALA A N 1
ATOM 2033 C CA . ALA A 1 256 ? -12.324 8.115 21.098 1.00 95.38 256 ALA A CA 1
ATOM 2034 C C . ALA A 1 256 ? -12.813 8.561 19.704 1.00 95.38 256 ALA A C 1
ATOM 2036 O O . ALA A 1 256 ? -13.611 7.853 19.090 1.00 95.38 256 ALA A O 1
ATOM 2037 N N . GLU A 1 257 ? -12.341 9.708 19.202 1.00 94.62 257 GLU A N 1
ATOM 2038 C CA . GLU A 1 257 ? -12.713 10.222 17.874 1.00 94.62 257 GLU A CA 1
ATOM 2039 C C . GLU A 1 257 ? -12.085 9.386 16.753 1.00 94.62 257 GLU A C 1
ATOM 2041 O O . GLU A 1 257 ? -12.818 8.854 15.920 1.00 94.62 257 GLU A O 1
ATOM 2046 N N . GLN A 1 258 ? -10.766 9.161 16.806 1.00 94.94 258 GLN A N 1
ATOM 2047 C CA . GLN A 1 258 ? -10.047 8.302 15.852 1.00 94.94 258 GLN A CA 1
ATOM 2048 C C . GLN A 1 258 ? -10.589 6.863 15.851 1.00 94.94 258 GLN A C 1
ATOM 2050 O O . GLN A 1 258 ? -10.736 6.239 14.802 1.00 94.94 258 GLN A O 1
ATOM 2055 N N . TYR A 1 259 ? -10.975 6.344 17.024 1.00 95.69 259 TYR A N 1
ATOM 2056 C CA . TYR A 1 259 ? -11.663 5.060 17.143 1.00 95.69 259 TYR A CA 1
ATOM 2057 C C . TYR A 1 259 ? -12.988 5.040 16.380 1.00 95.69 259 TYR A C 1
ATOM 2059 O O . TYR A 1 259 ? -13.249 4.106 15.622 1.00 95.69 259 TYR A O 1
ATOM 2067 N N . ALA A 1 260 ? -13.837 6.050 16.590 1.00 95.56 260 ALA A N 1
ATOM 2068 C CA . ALA A 1 260 ? -15.137 6.127 15.935 1.00 95.56 260 ALA A CA 1
ATOM 2069 C C . ALA A 1 260 ? -14.996 6.267 14.411 1.00 95.56 260 ALA A C 1
ATOM 2071 O O . ALA A 1 260 ? -15.777 5.674 13.664 1.00 95.56 260 ALA A O 1
ATOM 2072 N N . GLU A 1 261 ? -13.995 7.018 13.958 1.00 94.62 261 GLU A N 1
ATOM 2073 C CA . GLU A 1 261 ? -13.658 7.181 12.549 1.00 94.62 261 GLU A CA 1
ATOM 2074 C C . GLU A 1 261 ? -13.190 5.870 11.913 1.00 94.62 261 GLU A C 1
ATOM 2076 O O . GLU A 1 261 ? -13.824 5.396 10.965 1.00 94.62 261 GLU A O 1
ATOM 2081 N N . LEU A 1 262 ? -12.168 5.221 12.481 1.00 95.31 262 LEU A N 1
ATOM 2082 C CA . LEU A 1 262 ? -11.671 3.942 11.975 1.00 95.31 262 LEU A CA 1
ATOM 2083 C C . LEU A 1 262 ? -12.761 2.859 12.002 1.00 95.31 262 LEU A C 1
ATOM 2085 O O . LEU A 1 262 ? -12.900 2.103 11.043 1.00 95.31 262 LEU A O 1
ATOM 2089 N N . ALA A 1 263 ? -13.581 2.797 13.056 1.00 95.44 263 ALA A N 1
ATOM 2090 C CA . ALA A 1 263 ? -14.699 1.857 13.126 1.00 95.44 263 ALA A CA 1
ATOM 2091 C C . ALA A 1 263 ? -15.684 2.064 11.968 1.00 95.44 263 ALA A C 1
ATOM 2093 O O . ALA A 1 263 ? -16.037 1.105 11.285 1.00 95.44 263 ALA A O 1
ATOM 2094 N N . LYS A 1 264 ? -16.069 3.314 11.692 1.00 94.56 264 LYS A N 1
ATOM 2095 C CA . LYS A 1 264 ? -16.964 3.657 10.580 1.00 94.56 264 LYS A CA 1
ATOM 2096 C C . LYS A 1 264 ? -16.352 3.305 9.219 1.00 94.56 264 LYS A C 1
ATOM 2098 O O . LYS A 1 264 ? -17.066 2.840 8.329 1.00 94.56 264 LYS A O 1
ATOM 2103 N N . ILE A 1 265 ? -15.048 3.520 9.055 1.00 94.12 265 ILE A N 1
ATOM 2104 C CA . ILE A 1 265 ? -14.295 3.149 7.850 1.00 94.12 265 ILE A CA 1
ATOM 2105 C C . ILE A 1 265 ? -14.337 1.637 7.638 1.00 94.12 265 ILE A C 1
ATOM 2107 O O . ILE A 1 265 ? -14.776 1.175 6.584 1.00 94.12 265 ILE A O 1
ATOM 2111 N N . LEU A 1 266 ? -13.948 0.864 8.651 1.00 94.69 266 LEU A N 1
ATOM 2112 C CA . LEU A 1 266 ? -13.918 -0.593 8.568 1.00 94.69 266 LEU A CA 1
ATOM 2113 C C . LEU A 1 266 ? -15.328 -1.180 8.396 1.00 94.69 266 LEU A C 1
ATOM 2115 O O . LEU A 1 266 ? -15.503 -2.122 7.628 1.00 94.69 266 LEU A O 1
ATOM 2119 N N . GLU A 1 267 ? -16.358 -0.613 9.031 1.00 94.44 267 GLU A N 1
ATOM 2120 C CA . GLU A 1 267 ? -17.763 -0.984 8.796 1.00 94.44 267 GLU A CA 1
ATOM 2121 C C . GLU A 1 267 ? -18.165 -0.779 7.334 1.00 94.44 267 GLU A C 1
ATOM 2123 O O . GLU A 1 267 ? -18.705 -1.690 6.705 1.00 94.44 267 GLU A O 1
ATOM 2128 N N . ARG A 1 268 ? -17.856 0.389 6.761 1.00 92.75 268 ARG A N 1
ATOM 2129 C CA . ARG A 1 268 ? -18.158 0.678 5.356 1.00 92.75 268 ARG A CA 1
ATOM 2130 C C . ARG A 1 268 ? -17.445 -0.303 4.424 1.00 92.75 268 ARG A C 1
ATOM 2132 O O . ARG A 1 268 ? -18.094 -0.884 3.556 1.00 92.75 268 ARG A O 1
ATOM 2139 N N . LEU A 1 269 ? -16.142 -0.507 4.613 1.00 92.81 269 LEU A N 1
ATOM 2140 C CA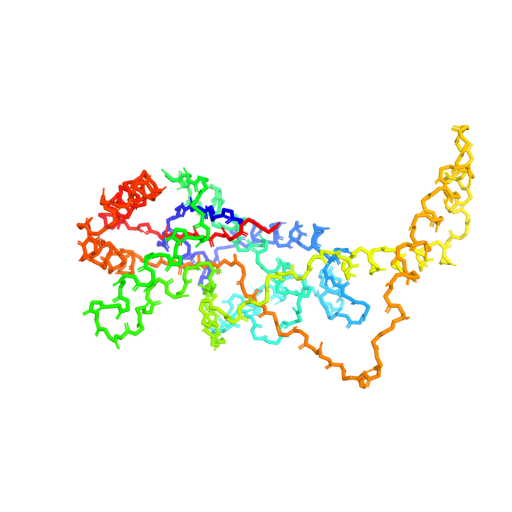 . LEU A 1 269 ? -15.327 -1.336 3.723 1.00 92.81 269 LEU A CA 1
ATOM 2141 C C . LEU A 1 269 ? -15.608 -2.839 3.875 1.00 92.81 269 LEU A C 1
ATOM 2143 O O . LEU A 1 269 ? -15.647 -3.544 2.871 1.00 92.81 269 LEU A O 1
ATOM 2147 N N . SER A 1 270 ? -15.881 -3.328 5.090 1.00 91.94 270 SER A N 1
ATOM 2148 C CA . SER A 1 270 ? -16.158 -4.755 5.355 1.00 91.94 270 SER A CA 1
ATOM 2149 C C . SER A 1 270 ? -17.443 -5.274 4.705 1.00 91.94 270 SER A C 1
ATOM 2151 O O . SER A 1 270 ? -17.584 -6.472 4.478 1.00 91.94 270 SER A O 1
ATOM 2153 N N . THR A 1 271 ? -18.391 -4.388 4.391 1.00 87.19 271 THR A N 1
ATOM 2154 C CA . THR A 1 271 ? -19.613 -4.758 3.654 1.00 87.19 271 THR A CA 1
ATOM 2155 C C . THR A 1 271 ? -19.432 -4.741 2.135 1.00 87.19 271 THR A C 1
ATOM 2157 O O . THR A 1 271 ? -20.304 -5.221 1.408 1.00 87.19 271 THR A O 1
ATOM 2160 N N . GLY A 1 272 ? -18.315 -4.191 1.653 1.00 82.25 272 GLY A N 1
ATOM 2161 C CA . GLY A 1 272 ? -17.994 -4.064 0.239 1.00 82.25 272 GLY A CA 1
ATOM 2162 C C . GLY A 1 272 ? -17.049 -5.151 -0.277 1.00 82.25 272 GLY A C 1
ATOM 2163 O O . GLY A 1 272 ? -16.627 -6.056 0.434 1.00 82.25 272 GLY A O 1
ATOM 2164 N N . VAL A 1 273 ? -16.690 -5.026 -1.555 1.00 87.88 273 VAL A N 1
ATOM 2165 C CA . VAL A 1 273 ? -15.650 -5.834 -2.227 1.00 87.88 273 VAL A CA 1
ATOM 2166 C C . VAL A 1 273 ? -14.344 -5.048 -2.391 1.00 87.88 273 VAL A C 1
ATOM 2168 O O . VAL A 1 273 ? -13.567 -5.294 -3.313 1.00 87.88 273 VAL A O 1
ATOM 2171 N N . ARG A 1 274 ? -14.128 -4.046 -1.534 1.00 94.19 274 ARG A N 1
ATOM 2172 C CA . ARG A 1 274 ? -13.021 -3.092 -1.637 1.00 94.19 274 ARG A CA 1
ATOM 2173 C C . ARG A 1 274 ? -11.852 -3.518 -0.762 1.00 94.19 274 ARG A C 1
ATOM 2175 O O . ARG A 1 274 ? -12.053 -4.030 0.336 1.00 94.19 274 ARG A O 1
ATOM 2182 N N . ALA A 1 275 ? -10.646 -3.290 -1.257 1.00 95.75 275 ALA A N 1
ATOM 2183 C CA . ALA A 1 275 ? -9.434 -3.398 -0.464 1.00 95.75 275 ALA A CA 1
ATOM 2184 C C . ALA A 1 275 ? -9.104 -2.036 0.152 1.00 95.75 275 ALA A C 1
ATOM 2186 O O . ALA A 1 275 ? -9.613 -1.000 -0.285 1.00 95.75 275 ALA A O 1
ATOM 2187 N N . MET A 1 276 ? -8.267 -2.066 1.180 1.00 95.56 276 MET A N 1
ATOM 2188 C CA . MET A 1 276 ? -7.800 -0.893 1.903 1.00 95.56 276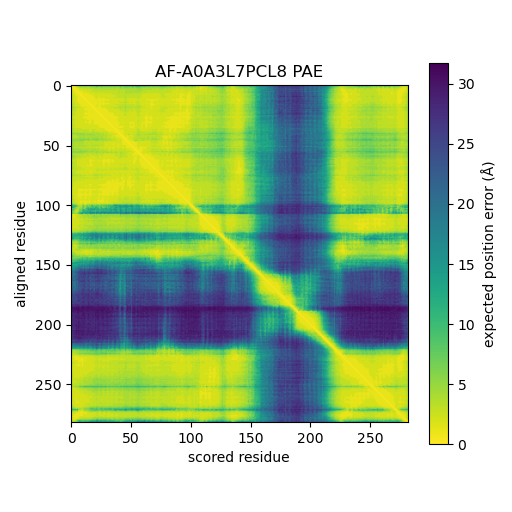 MET A CA 1
ATOM 2189 C C . MET A 1 276 ? -6.296 -0.759 1.690 1.00 95.56 276 MET A C 1
ATOM 2191 O O . MET A 1 276 ? -5.554 -1.702 1.969 1.00 95.56 276 MET A O 1
ATOM 2195 N N . TYR A 1 277 ? -5.872 0.394 1.190 1.00 95.19 277 TYR A N 1
ATOM 2196 C CA . TYR A 1 277 ? -4.478 0.809 1.140 1.00 95.19 277 TYR A CA 1
ATOM 2197 C C . TYR A 1 277 ? -4.210 1.713 2.341 1.00 95.19 277 TYR A C 1
ATOM 2199 O O . TYR A 1 277 ? -5.030 2.565 2.672 1.00 95.19 277 TYR A O 1
ATOM 2207 N N . VAL A 1 278 ? -3.092 1.503 3.021 1.00 94.19 278 VAL A N 1
ATOM 2208 C CA . VAL A 1 278 ? -2.682 2.305 4.173 1.00 94.19 278 VAL A CA 1
ATOM 2209 C C . VAL A 1 278 ? -1.250 2.734 3.949 1.00 94.19 278 VAL A C 1
ATOM 2211 O O . VAL A 1 278 ? -0.413 1.869 3.721 1.00 94.19 278 VAL A O 1
ATOM 2214 N N . ILE A 1 279 ? -0.953 4.020 4.089 1.00 91.25 279 ILE A N 1
ATOM 2215 C CA . ILE A 1 279 ? 0.409 4.556 4.033 1.00 91.25 279 ILE A CA 1
ATOM 2216 C C . ILE A 1 279 ? 0.705 5.355 5.302 1.00 91.25 279 ILE A C 1
ATOM 2218 O O . ILE A 1 279 ? -0.156 6.080 5.799 1.00 91.25 279 ILE A O 1
ATOM 2222 N N . ALA A 1 280 ? 1.900 5.177 5.860 1.00 85.56 280 ALA A N 1
ATOM 2223 C CA . ALA A 1 280 ? 2.431 6.066 6.882 1.00 85.56 280 ALA A CA 1
ATOM 2224 C C . ALA A 1 280 ? 2.943 7.331 6.185 1.00 85.56 280 ALA A C 1
ATOM 2226 O O . ALA A 1 280 ? 3.785 7.240 5.296 1.00 85.56 280 ALA A O 1
ATOM 2227 N N . ASP A 1 281 ? 2.418 8.493 6.560 1.00 76.50 281 ASP A N 1
ATOM 2228 C CA . ASP A 1 281 ? 2.891 9.781 6.052 1.00 76.50 281 ASP A CA 1
ATOM 2229 C C . ASP A 1 281 ? 4.270 10.073 6.669 1.00 76.50 281 ASP A C 1
ATOM 2231 O O . ASP A 1 281 ? 4.361 10.421 7.853 1.00 76.50 281 ASP A O 1
ATOM 2235 N N . THR A 1 282 ? 5.329 9.799 5.896 1.00 62.03 282 THR A N 1
ATOM 2236 C CA . THR A 1 282 ? 6.749 9.965 6.264 1.00 62.03 282 THR A CA 1
ATOM 2237 C C . THR A 1 282 ? 7.285 11.335 5.893 1.00 62.03 282 THR A C 1
ATOM 2239 O O . THR A 1 282 ? 7.094 11.723 4.716 1.00 62.03 282 THR A O 1
#

Sequence (282 aa):
MPYVIESFNAAKFLEVVNSPTPDQLEILFDMFQEAIEVERESYCLPGDPAFQWGTSAAPLERILADRLASTDWYAGLTNGGAMIWDRFVMHLCQCDELGMENELDCEGLSWEFLEEINRQLHRLSGVENASFLAFGRRPYRYGGTVPGMGEQQPHGDDRAGGLMKIQAFLARCQSDPLRFQELLDTDDTLATAQKKILQQLFDDSLQDEDDEGGQDGDEHTEYEPAHSIHWPDEISQMLKDLMSIDKPMKQNGEFAEQYAELAKILERLSTGVRAMYVIADT

Secondary structure (DSSP, 8-state):
-EEEEEEEEHHHHHHHHHS--HHHHHHHHHHHHHHHHHHHHHHPPTT-GGGGBTBTTB-HHHHHHHHHH-SSSSTT--HHHHHHHHHHHHHHHT-GGGT-----EEEEEEHHHHHHHHHHHHHHHSS--HHHHTTTT--TT--SPPPPGGG------THHHHHHHHHHHHHHHHH-HHHHHHHH-SSS-HHHHHHHHHHHHHHHHTTSTTS----------PPPP-EEEE-HHHHHHHHHHHHHTHHHHHH-TTTHHHHHHHHHHHHHHHTTTEEEEEEE--

Solvent-accessible surface area (backbone atoms only — not comparable to full-atom values): 15899 Å² total; per-residue (Å²): 96,34,31,37,39,37,28,22,33,40,66,42,49,54,46,47,56,75,61,53,50,75,73,52,46,53,55,53,47,54,45,43,49,50,20,40,69,67,32,43,84,79,49,41,55,97,87,40,73,57,77,43,55,65,34,95,92,33,44,49,70,58,54,52,51,55,38,55,72,39,78,36,56,56,70,90,50,52,53,26,40,42,51,22,49,49,47,25,51,54,52,55,48,63,27,55,95,69,56,13,57,66,85,44,83,42,82,57,48,45,51,71,53,52,50,48,52,52,54,52,47,34,73,73,66,77,45,87,58,65,68,69,56,32,62,27,33,33,48,75,48,55,76,71,84,64,66,58,89,86,66,62,69,70,77,66,73,63,56,66,59,49,51,48,53,50,51,54,50,52,52,50,44,71,76,39,59,66,68,46,51,63,70,65,71,64,82,86,57,61,70,60,53,49,50,52,52,51,46,50,54,50,59,62,62,65,73,68,83,84,72,87,88,76,80,92,64,88,71,73,69,72,73,73,60,50,25,15,56,40,47,33,72,49,36,42,46,43,40,55,55,54,58,74,43,40,68,67,42,64,67,31,88,89,41,31,65,61,48,53,50,52,50,53,49,31,55,58,38,39,76,46,73,32,20,38,40,28,35,49,59,125

Foldseek 3Di:
DKKKKWKWQPVLLCCCLQPNDPVSLVVLLVLLVVLLVVQVLQWPDVPFPSVCECPPVHNVSVLSVVQSPDLANCPPHAQSRVSSVVSSVVCSCVDVVSVGDIPDIDIGHDLVLLVVLQVLLCVVPVDRDVLSLCAQFAARSHPDDRDGSPPDPPPPDCVVSVVSNVVSVVVVCVVDVPVVVVVCPDDDHVVVVVCVVVVVVVVVVVVPPPDDDDDPDPPSPDHTGQKYKAFLVSLLVVLVSLVVSLVVQCVPPVRNVVSVVSNVVSVVSNVDRMMMMMGDPD

pLDDT: mean 81.43, std 17.87, range [40.97, 98.0]

Mean predicted aligned error: 11.35 Å